Protein AF-G0ABD1-F1 (afdb_monomer_lite)

Sequence (184 aa):
MSARSRAQSSTNAKEQIEAALNARRDALANAQMQERLNAEAIDVTLPGRGRGVGGIHPVMRSWQRIEEIFRSIGFDVADGPEIETDWTNFTALNSPENHPARSMQDTFYIDGKDTEGKQLLLRTHTSPMQVRYARMNKPPIKVIAPGRTYRVDSDATHSPMFHQVEGLWIAEDISFADLKGVYL

Radius of gyration: 39.6 Å; chains: 1; bounding box: 100×59×95 Å

pLDDT: mean 93.08, std 7.04, range [53.59, 98.12]

Organism: Collimonas fungivorans (strain Ter331) (NCBI:txid1005048)

Foldseek 3Di:
DDPVVVVVVVVVVVVVVVVVVVVVVVVVVVVVVVVVCVVPDDDPPDDDDDDDDDDDDPQVVVVVVVVVLLVVVPAAEFEDDQKDDCCLQAVVVVHDPPHPCVDPQWWAWDPDADPVRGTITGHQAQSSRVVVVPVVDPPQHWYKYKDWHATNDDDPPDDRIDIDIDIDGDHPPDDVVVVVVSVD

InterPro domains:
  IPR002319 Phenylalanyl-tRNA synthetase [PF01409] (42-182)
  IPR006195 Aminoacyl-tRNA synthetase, class II [PS50862] (66-166)
  IPR045864 Class II Aminoacyl-tRNA synthetase/Biotinyl protein ligase (BPL) and lipoyl protein ligase (LPL) [G3DSA:3.30.930.10] (2-183)
  IPR045864 Class II Aminoacyl-tRNA synthetase/Biotinyl protein ligase (BPL) and lipoyl protein ligase (LPL) [SSF55681] (42-183)

Structure (mmCIF, N/CA/C/O backbone):
data_AF-G0ABD1-F1
#
_entry.id   AF-G0ABD1-F1
#
loop_
_atom_site.group_PDB
_atom_site.id
_atom_site.type_symbol
_atom_site.label_atom_id
_atom_site.label_alt_id
_atom_site.label_comp_id
_atom_site.label_asym_id
_atom_site.label_entity_id
_atom_site.label_seq_id
_atom_site.pdbx_PDB_ins_code
_atom_site.Cartn_x
_atom_site.Cartn_y
_atom_site.Cartn_z
_atom_site.occupancy
_atom_site.B_iso_or_equiv
_atom_site.auth_seq_id
_atom_site.auth_comp_id
_atom_site.auth_asym_id
_atom_site.auth_atom_id
_atom_site.pdbx_PDB_model_num
ATOM 1 N N . MET A 1 1 ? -70.896 -34.127 70.039 1.00 53.59 1 MET A N 1
ATOM 2 C CA . MET A 1 1 ? -69.704 -34.177 69.158 1.00 53.59 1 MET A CA 1
ATOM 3 C C . MET A 1 1 ? -68.676 -35.131 69.756 1.00 53.59 1 MET A C 1
ATOM 5 O O . MET A 1 1 ? -68.378 -34.994 70.935 1.00 53.59 1 MET A O 1
ATOM 9 N N . SER A 1 2 ? -68.189 -36.104 68.979 1.00 62.97 2 SER A N 1
ATOM 10 C CA . SER A 1 2 ? -67.204 -37.113 69.413 1.00 62.97 2 SER A CA 1
ATOM 11 C C . SER A 1 2 ? -65.820 -36.486 69.646 1.00 62.97 2 SER A C 1
ATOM 13 O O . SER A 1 2 ? -65.437 -35.563 68.930 1.00 62.97 2 SER A O 1
ATOM 15 N N . ALA A 1 3 ? -65.041 -36.993 70.610 1.00 68.62 3 ALA A N 1
ATOM 16 C CA . ALA A 1 3 ? -63.673 -36.534 70.891 1.00 68.62 3 ALA A CA 1
ATOM 17 C C . ALA A 1 3 ? -62.766 -36.539 69.640 1.00 68.62 3 ALA A C 1
ATOM 19 O O . ALA A 1 3 ? -61.931 -35.652 69.473 1.00 68.62 3 ALA A O 1
ATOM 20 N N . ARG A 1 4 ? -63.008 -37.472 68.707 1.00 68.25 4 ARG A N 1
ATOM 21 C CA . ARG A 1 4 ? -62.331 -37.547 67.402 1.00 68.25 4 ARG A CA 1
ATOM 22 C C . ARG A 1 4 ? -62.628 -36.345 66.500 1.00 68.25 4 ARG A C 1
ATOM 24 O O . ARG A 1 4 ? -61.723 -35.862 65.831 1.00 68.25 4 ARG A O 1
ATOM 31 N N . SER A 1 5 ? -63.864 -35.833 66.503 1.00 71.75 5 SER A N 1
ATOM 32 C CA . SER A 1 5 ? -64.233 -34.678 65.669 1.00 71.75 5 SER A CA 1
ATOM 33 C C . SER A 1 5 ? -63.615 -33.380 66.192 1.00 71.75 5 SER A C 1
ATOM 35 O O . SER A 1 5 ? -63.242 -32.530 65.394 1.00 71.75 5 SER A O 1
ATOM 37 N N . ARG A 1 6 ? -63.453 -33.252 67.520 1.00 68.00 6 ARG A N 1
ATOM 38 C CA . ARG A 1 6 ? -62.754 -32.119 68.154 1.00 68.00 6 ARG A CA 1
ATOM 39 C C . ARG A 1 6 ? -61.244 -32.136 67.889 1.00 68.00 6 ARG A C 1
ATOM 41 O O . ARG A 1 6 ? -60.657 -31.086 67.644 1.00 68.00 6 ARG A O 1
ATOM 48 N N . ALA A 1 7 ? -60.624 -33.318 67.911 1.00 72.19 7 ALA A N 1
ATOM 49 C CA . ALA A 1 7 ? -59.213 -33.475 67.561 1.00 72.19 7 ALA A CA 1
ATOM 50 C C . ALA A 1 7 ? -58.962 -33.119 66.085 1.00 72.19 7 ALA A C 1
ATOM 52 O O . ALA A 1 7 ? -58.086 -32.308 65.799 1.00 72.19 7 ALA A O 1
ATOM 53 N N . GLN A 1 8 ? -59.795 -33.621 65.164 1.00 74.56 8 GLN A N 1
ATOM 54 C CA . GLN A 1 8 ? -59.688 -33.299 63.737 1.00 74.56 8 GLN A CA 1
ATOM 55 C C . GLN A 1 8 ? -59.891 -31.803 63.456 1.00 74.56 8 GLN A C 1
ATOM 57 O O . GLN A 1 8 ? -59.137 -31.220 62.682 1.00 74.56 8 GLN A O 1
ATOM 62 N N . SER A 1 9 ? -60.863 -31.153 64.110 1.00 76.50 9 SER A N 1
ATOM 63 C CA . SER A 1 9 ? -61.054 -29.705 63.959 1.00 76.50 9 SER A CA 1
ATOM 64 C C . SER A 1 9 ? -59.858 -28.900 64.473 1.00 76.50 9 SER A C 1
ATOM 66 O O . SER A 1 9 ? -59.534 -27.867 63.898 1.00 76.50 9 SER A O 1
ATOM 68 N N . SER A 1 10 ? -59.182 -29.371 65.528 1.00 78.38 10 SER A N 1
ATOM 69 C CA . SER A 1 10 ? -57.990 -28.712 66.074 1.00 78.38 10 SER A CA 1
ATOM 70 C C . SER A 1 10 ? -56.768 -28.866 65.165 1.00 78.38 10 SER A C 1
ATOM 72 O O . SER A 1 10 ? -56.023 -27.900 65.007 1.00 78.38 10 SER A O 1
ATOM 74 N N . THR A 1 11 ? -56.577 -30.036 64.545 1.00 86.38 11 THR A N 1
ATOM 75 C CA . THR A 1 11 ? -55.507 -30.263 63.560 1.00 86.38 11 THR A CA 1
ATOM 76 C C . THR A 1 11 ? -55.729 -29.434 62.298 1.00 86.38 11 THR A C 1
ATOM 78 O O . THR A 1 11 ? -54.834 -28.694 61.904 1.00 86.38 11 THR A O 1
ATOM 81 N N . ASN A 1 12 ? -56.944 -29.448 61.735 1.00 88.38 12 ASN A N 1
ATOM 82 C CA . ASN A 1 12 ? -57.274 -28.635 60.560 1.00 88.38 12 ASN A CA 1
ATOM 83 C C . ASN A 1 12 ? -57.092 -27.132 60.836 1.00 88.38 12 ASN A C 1
ATOM 85 O O . ASN A 1 12 ? -56.603 -26.400 59.981 1.00 88.38 12 ASN A O 1
ATOM 89 N N . ALA A 1 13 ? -57.458 -26.660 62.034 1.00 87.12 13 ALA A N 1
ATOM 90 C CA . ALA A 1 13 ? -57.235 -25.270 62.425 1.00 87.12 13 ALA A CA 1
ATOM 91 C C . ALA A 1 13 ? -55.737 -24.930 62.529 1.00 87.12 13 ALA A C 1
ATOM 93 O O . ALA A 1 13 ? -55.333 -23.854 62.097 1.00 87.12 13 ALA A O 1
ATOM 94 N N . LYS A 1 14 ? -54.898 -25.838 63.052 1.00 89.62 14 LYS A N 1
ATOM 95 C CA . LYS A 1 14 ? -53.435 -25.659 63.075 1.00 89.62 14 LYS A CA 1
ATOM 96 C C . LYS A 1 14 ? -52.846 -25.560 61.672 1.00 89.62 14 LYS A C 1
ATOM 98 O O . LYS A 1 14 ? -52.103 -24.622 61.414 1.00 89.62 14 LYS A O 1
ATOM 103 N N . GLU A 1 15 ? -53.214 -26.471 60.776 1.00 93.19 15 GLU A N 1
ATOM 104 C CA . GLU A 1 15 ? -52.736 -26.469 59.387 1.00 93.19 15 GLU A CA 1
ATOM 105 C C . GLU A 1 15 ? -53.144 -25.187 58.650 1.00 93.19 15 GLU A C 1
ATOM 107 O O . GLU A 1 15 ? -52.331 -24.587 57.952 1.00 93.19 15 GLU A O 1
ATOM 112 N N . GLN A 1 16 ? -54.377 -24.709 58.854 1.00 93.19 16 GLN A N 1
ATOM 113 C CA . GLN A 1 16 ? -54.840 -23.440 58.281 1.00 93.19 16 GLN A CA 1
ATOM 114 C C . GLN A 1 16 ? -54.056 -22.237 58.819 1.00 93.19 16 GLN A C 1
ATOM 116 O O . GLN A 1 16 ? -53.727 -21.331 58.054 1.00 93.19 16 GLN A O 1
ATOM 121 N N . ILE A 1 17 ? -53.735 -22.225 60.117 1.00 93.38 17 ILE A N 1
ATOM 122 C CA . ILE A 1 17 ? -52.944 -21.156 60.741 1.00 93.38 17 ILE A CA 1
ATOM 123 C C . ILE A 1 17 ? -51.491 -21.197 60.253 1.00 93.38 17 ILE A C 1
ATOM 125 O O . ILE A 1 17 ? -50.953 -20.152 59.899 1.00 93.38 17 ILE A O 1
ATOM 129 N N . GLU A 1 18 ? -50.860 -22.370 60.186 1.00 94.44 18 GLU A N 1
ATOM 130 C CA . GLU A 1 18 ? -49.498 -22.522 59.655 1.00 94.44 18 GLU A CA 1
ATOM 131 C C . GLU A 1 18 ? -49.421 -22.126 58.179 1.00 94.44 18 GLU A C 1
ATOM 133 O O . GLU A 1 18 ? -48.527 -21.374 57.792 1.00 94.44 18 GLU A O 1
ATOM 138 N N . ALA A 1 19 ? -50.389 -22.550 57.362 1.00 95.06 19 ALA A N 1
ATOM 139 C CA . ALA A 1 19 ? -50.479 -22.146 55.964 1.00 95.06 19 ALA A CA 1
ATOM 140 C C . ALA A 1 19 ? -50.644 -20.624 55.825 1.00 95.06 19 ALA A C 1
ATOM 142 O O . ALA A 1 19 ? -49.956 -20.004 55.015 1.00 95.06 19 ALA A O 1
ATOM 143 N N . ALA A 1 20 ? -51.499 -20.001 56.645 1.00 95.31 20 ALA A N 1
ATOM 144 C CA . ALA A 1 20 ? -51.690 -18.552 56.647 1.00 95.31 20 ALA A CA 1
ATOM 145 C C . ALA A 1 20 ? -50.433 -17.793 57.110 1.00 95.31 20 ALA A C 1
ATOM 147 O O . ALA A 1 20 ? -50.092 -16.758 56.534 1.00 95.31 20 ALA A O 1
ATOM 148 N N . LEU A 1 21 ? -49.720 -18.310 58.116 1.00 96.00 21 LEU A N 1
ATOM 149 C CA . LEU A 1 21 ? -48.462 -17.739 58.601 1.00 96.00 21 LEU A CA 1
ATOM 150 C C . LEU A 1 21 ? -47.358 -17.829 57.545 1.00 96.00 21 LEU A C 1
ATOM 152 O O . LEU A 1 21 ? -46.683 -16.830 57.298 1.00 96.00 21 LEU A O 1
ATOM 156 N N . ASN A 1 22 ? -47.207 -18.983 56.891 1.00 96.69 22 ASN A N 1
ATOM 157 C CA . ASN A 1 22 ? -46.227 -19.179 55.822 1.00 96.69 22 ASN A CA 1
ATOM 158 C C . ASN A 1 22 ? -46.541 -18.285 54.619 1.00 96.69 22 ASN A C 1
ATOM 160 O O . ASN A 1 22 ? -45.683 -17.519 54.191 1.00 96.69 22 ASN A O 1
ATOM 164 N N . ALA A 1 23 ? -47.796 -18.265 54.162 1.00 96.81 23 ALA A N 1
ATOM 165 C CA . ALA A 1 23 ? -48.220 -17.395 53.068 1.00 96.81 23 ALA A CA 1
ATOM 166 C C . ALA A 1 23 ? -47.972 -15.912 53.383 1.00 96.81 23 ALA A C 1
ATOM 168 O O . ALA A 1 23 ? -47.507 -15.155 52.527 1.00 96.81 23 ALA A O 1
ATOM 169 N N . ARG A 1 24 ? -48.243 -15.475 54.623 1.00 96.44 24 ARG A N 1
ATOM 170 C CA . ARG A 1 24 ? -47.985 -14.090 55.029 1.00 96.44 24 ARG A CA 1
ATOM 171 C C . ARG A 1 24 ? -46.492 -13.784 55.106 1.00 96.44 24 ARG A C 1
ATOM 173 O O . ARG A 1 24 ? -46.087 -12.698 54.696 1.00 96.44 24 ARG A O 1
ATOM 180 N N . ARG A 1 25 ? -45.687 -14.716 55.616 1.00 97.06 25 ARG A N 1
ATOM 181 C CA . ARG A 1 25 ? -44.228 -14.593 55.683 1.00 97.06 25 ARG A CA 1
ATOM 182 C C . ARG A 1 25 ? -43.618 -14.473 54.285 1.00 97.06 25 ARG A C 1
ATOM 184 O O . ARG A 1 25 ? -42.829 -13.557 54.067 1.00 97.06 25 ARG A O 1
ATOM 191 N N . ASP A 1 26 ? -44.028 -15.320 53.347 1.00 97.25 26 ASP A N 1
ATOM 192 C CA . ASP A 1 26 ? -43.530 -15.303 51.967 1.00 97.25 26 ASP A CA 1
ATOM 193 C C . ASP A 1 26 ? -43.953 -14.027 51.233 1.00 97.25 26 ASP A C 1
ATOM 195 O O . ASP A 1 26 ? -43.144 -13.400 50.551 1.00 97.25 26 ASP A O 1
ATOM 199 N N . ALA A 1 27 ? -45.193 -13.569 51.437 1.00 97.19 27 ALA A N 1
ATOM 200 C CA . ALA A 1 27 ? -45.664 -12.304 50.878 1.00 97.19 27 ALA A CA 1
ATOM 201 C C . ALA A 1 27 ? -44.843 -11.102 51.377 1.00 97.19 27 ALA A C 1
ATOM 203 O O . ALA A 1 27 ? -44.506 -10.218 50.590 1.00 97.19 27 ALA A O 1
ATOM 204 N N . LEU A 1 28 ? -44.497 -11.069 52.670 1.00 96.88 28 LEU A N 1
ATOM 205 C CA . LEU A 1 28 ? -43.657 -10.013 53.244 1.00 96.88 28 LEU A CA 1
ATOM 206 C C . LEU A 1 28 ? -42.215 -10.082 52.726 1.00 96.88 28 LEU A C 1
ATOM 208 O O . LEU A 1 28 ? -41.641 -9.045 52.400 1.00 96.88 28 LEU A O 1
ATOM 212 N N . ALA A 1 29 ? -41.645 -11.285 52.612 1.00 96.56 29 ALA A N 1
ATOM 213 C CA . ALA A 1 29 ? -40.306 -11.481 52.064 1.00 96.56 29 ALA A CA 1
ATOM 214 C C . ALA A 1 29 ? -40.224 -11.037 50.594 1.00 96.56 29 ALA A C 1
ATOM 216 O O . ALA A 1 29 ? -39.306 -10.307 50.222 1.00 96.56 29 ALA A O 1
ATOM 217 N N . ASN A 1 30 ? -41.219 -11.399 49.780 1.00 96.56 30 ASN A N 1
ATOM 218 C CA . ASN A 1 30 ? -41.307 -10.979 48.382 1.00 96.56 30 ASN A CA 1
ATOM 219 C C . ASN A 1 30 ? -41.482 -9.462 48.252 1.00 96.56 30 ASN A C 1
ATOM 221 O O . ASN A 1 30 ? -40.831 -8.850 47.411 1.00 96.56 30 ASN A O 1
ATOM 225 N N . ALA A 1 31 ? -42.304 -8.839 49.103 1.00 96.38 31 ALA A N 1
ATOM 226 C CA . ALA A 1 31 ? -42.470 -7.386 49.108 1.00 96.38 31 ALA A CA 1
ATOM 227 C C . ALA A 1 31 ? -41.152 -6.661 49.436 1.00 96.38 31 ALA A C 1
ATOM 229 O O . ALA A 1 31 ? -40.762 -5.749 48.711 1.00 96.38 31 ALA A O 1
ATOM 230 N N . GLN A 1 32 ? -40.426 -7.117 50.465 1.00 96.31 32 GLN A N 1
ATOM 231 C CA . GLN A 1 32 ? -39.112 -6.567 50.822 1.00 96.31 32 GLN A CA 1
ATOM 232 C C . GLN A 1 32 ? -38.056 -6.783 49.729 1.00 96.31 32 GLN A C 1
ATOM 234 O O . GLN A 1 32 ? -37.188 -5.932 49.533 1.00 96.31 32 GLN A O 1
ATOM 239 N N . MET A 1 33 ? -38.093 -7.927 49.040 1.00 94.69 33 MET A N 1
ATOM 240 C CA . MET A 1 33 ? -37.198 -8.206 47.917 1.00 94.69 33 MET A CA 1
ATOM 241 C C . MET A 1 33 ? -37.496 -7.277 46.737 1.00 94.69 33 MET A C 1
ATOM 243 O O . MET A 1 33 ? -36.576 -6.700 46.166 1.00 94.69 33 MET A O 1
ATOM 247 N N . GLN A 1 34 ? -38.774 -7.084 46.405 1.00 95.31 34 GLN A N 1
ATOM 248 C CA . GLN A 1 34 ? -39.178 -6.239 45.285 1.00 95.31 34 GLN A CA 1
ATOM 249 C C . GLN A 1 34 ? -38.866 -4.761 45.530 1.00 95.31 34 GLN A C 1
ATOM 251 O O . GLN A 1 34 ? -38.451 -4.060 44.611 1.00 95.31 34 GLN A O 1
ATOM 256 N N . GLU A 1 35 ? -39.013 -4.292 46.770 1.00 95.81 35 GLU A N 1
ATOM 257 C CA . GLU A 1 35 ? -38.607 -2.943 47.166 1.00 95.81 35 GLU A CA 1
ATOM 258 C C . GLU A 1 35 ? -37.097 -2.733 46.980 1.00 95.81 35 GLU A C 1
ATOM 260 O O . GLU A 1 35 ? -36.690 -1.740 46.377 1.00 95.81 35 GLU A O 1
ATOM 265 N N . ARG A 1 36 ? -36.268 -3.705 47.395 1.00 94.19 36 ARG A N 1
ATOM 266 C CA . ARG A 1 36 ? -34.815 -3.677 47.152 1.00 94.19 36 ARG A CA 1
ATOM 267 C C . ARG A 1 36 ? -34.467 -3.678 45.666 1.00 94.19 36 ARG A C 1
ATOM 269 O O . ARG A 1 36 ? -33.683 -2.839 45.241 1.00 94.19 36 ARG A O 1
ATOM 276 N N . LEU A 1 37 ? -35.079 -4.557 44.872 1.00 93.62 37 LEU A N 1
ATOM 277 C CA . LEU A 1 37 ? -34.839 -4.625 43.425 1.00 93.62 37 LEU A CA 1
ATOM 278 C C . LEU A 1 37 ? -35.212 -3.321 42.710 1.00 93.62 37 LEU A C 1
ATOM 280 O O . LEU A 1 37 ? -34.488 -2.885 41.822 1.00 93.62 37 LEU A O 1
ATOM 284 N N . ASN A 1 38 ? -36.316 -2.683 43.105 1.00 92.88 38 ASN A N 1
ATOM 285 C CA . ASN A 1 38 ? -36.729 -1.400 42.538 1.00 92.88 38 ASN A CA 1
ATOM 286 C C . ASN A 1 38 ? -35.788 -0.257 42.950 1.00 92.88 38 ASN A C 1
ATOM 288 O O . AS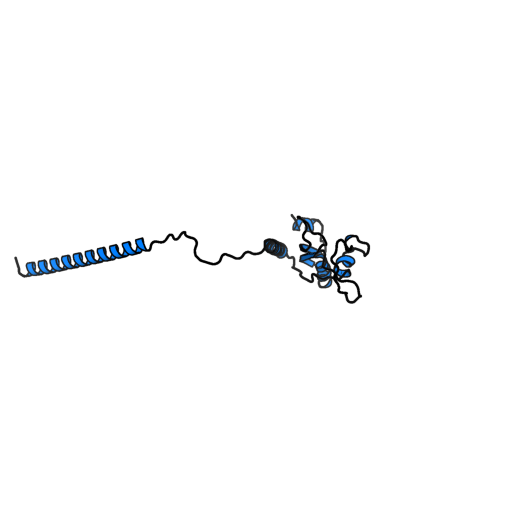N A 1 38 ? -35.544 0.640 42.150 1.00 92.88 38 ASN A O 1
ATOM 292 N N . ALA A 1 39 ? -35.259 -0.281 44.177 1.00 93.88 39 ALA A N 1
ATOM 293 C CA . ALA A 1 39 ? -34.297 0.713 44.654 1.00 93.88 39 ALA A CA 1
ATOM 294 C C . ALA A 1 39 ? -32.913 0.562 43.997 1.00 93.88 39 ALA A C 1
ATOM 296 O O . ALA A 1 39 ? -32.224 1.555 43.774 1.00 93.88 39 ALA A O 1
ATOM 297 N N . GLU A 1 40 ? -32.516 -0.671 43.675 1.00 94.56 40 GLU A N 1
ATOM 298 C CA . GLU A 1 40 ? -31.267 -1.000 42.978 1.00 94.56 40 GLU A CA 1
ATOM 299 C C . GLU A 1 40 ? -31.419 -1.004 41.448 1.00 94.56 40 GLU A C 1
ATOM 301 O O . GLU A 1 40 ? -30.461 -1.300 40.731 1.00 94.56 40 GLU A O 1
ATOM 306 N N . ALA A 1 41 ? -32.604 -0.671 40.926 1.00 92.81 41 ALA A N 1
ATOM 307 C CA . ALA A 1 41 ? -32.833 -0.577 39.496 1.00 92.81 41 ALA A CA 1
ATOM 308 C C . ALA A 1 41 ? -31.960 0.539 38.906 1.00 92.81 41 ALA A C 1
ATOM 310 O O . ALA A 1 41 ? -32.079 1.713 39.255 1.00 92.81 41 ALA A O 1
ATOM 311 N N . ILE A 1 42 ? -31.080 0.157 37.988 1.00 92.38 42 ILE A N 1
ATOM 312 C CA . ILE A 1 42 ? -30.219 1.078 37.250 1.00 92.38 42 ILE A CA 1
ATOM 313 C C . ILE A 1 42 ? -30.687 1.185 35.803 1.00 92.38 42 ILE A C 1
ATOM 315 O O . ILE A 1 42 ? -31.268 0.251 35.247 1.00 92.38 42 ILE A O 1
ATOM 319 N N . ASP A 1 43 ? -30.375 2.309 35.167 1.00 93.31 43 ASP A N 1
ATOM 320 C CA . ASP A 1 43 ? -30.533 2.444 33.725 1.00 93.31 43 ASP A CA 1
ATOM 321 C C . ASP A 1 43 ? -29.430 1.653 33.004 1.00 93.31 43 ASP A C 1
ATOM 323 O O . ASP A 1 43 ? -28.278 2.078 32.905 1.00 93.31 43 ASP A O 1
ATOM 327 N N . VAL A 1 44 ? -29.802 0.476 32.501 1.00 93.69 44 VAL A N 1
ATOM 328 C CA . VAL A 1 44 ? -28.912 -0.435 31.767 1.00 93.69 44 VAL A CA 1
ATOM 329 C C . VAL A 1 44 ? -28.527 0.077 30.374 1.00 93.69 44 VAL A C 1
ATOM 331 O O . VAL A 1 44 ? -27.676 -0.527 29.725 1.00 93.69 44 VAL A O 1
ATOM 334 N N . THR A 1 45 ? -29.142 1.166 29.899 1.00 95.44 45 THR A N 1
ATOM 335 C CA . THR A 1 45 ? -28.809 1.790 28.610 1.00 95.44 45 THR A CA 1
ATOM 336 C C . THR A 1 45 ? -27.674 2.805 28.721 1.00 95.44 45 THR A C 1
ATOM 338 O O . THR A 1 45 ? -27.122 3.225 27.700 1.00 95.44 45 THR A O 1
ATOM 341 N N . LEU A 1 46 ? -27.284 3.178 29.946 1.00 95.25 46 LEU A N 1
ATOM 342 C CA . LEU A 1 46 ? -26.176 4.096 30.161 1.00 95.25 46 LEU A CA 1
ATOM 343 C C . LEU A 1 46 ? -24.864 3.525 29.601 1.00 95.25 46 LEU A C 1
ATOM 345 O O . LEU A 1 46 ? -24.574 2.338 29.784 1.00 95.25 46 LEU A O 1
ATOM 349 N N . PRO A 1 47 ? -24.023 4.368 28.967 1.00 93.12 47 PRO A N 1
ATOM 350 C CA . PRO A 1 47 ? -22.716 3.941 28.498 1.00 93.12 47 PRO A CA 1
ATOM 351 C C . PRO A 1 47 ? -21.891 3.325 29.632 1.00 93.12 47 PRO A C 1
ATOM 353 O O . PRO A 1 47 ? -21.669 3.942 30.678 1.00 93.12 47 PRO A O 1
ATOM 356 N N . GLY A 1 48 ? -21.410 2.103 29.405 1.00 92.31 48 GLY A N 1
ATOM 357 C CA . GLY A 1 48 ? -20.529 1.417 30.339 1.00 92.31 48 GLY A CA 1
ATOM 358 C C . GLY A 1 48 ? -19.213 2.172 30.532 1.00 92.31 48 GLY A C 1
ATOM 359 O O . GLY A 1 48 ? -18.698 2.825 29.623 1.00 92.31 48 GLY A O 1
ATOM 360 N N . ARG A 1 49 ? -18.628 2.060 31.725 1.00 94.31 49 ARG A N 1
ATOM 361 C CA . ARG A 1 49 ? -17.284 2.588 31.986 1.00 94.31 49 ARG A CA 1
ATOM 362 C C . ARG A 1 49 ? -16.258 1.643 31.371 1.00 94.31 49 ARG A C 1
ATOM 364 O O . ARG A 1 49 ? -16.222 0.465 31.710 1.00 94.31 49 ARG A O 1
ATOM 371 N N . GLY A 1 50 ? -15.404 2.157 30.497 1.00 93.38 50 GLY A N 1
ATOM 372 C CA . GLY A 1 50 ? -14.395 1.351 29.823 1.00 93.38 50 GLY A CA 1
ATOM 373 C C . GLY A 1 50 ? -13.492 2.188 28.932 1.00 93.38 50 GLY A C 1
ATOM 374 O O . GLY A 1 50 ? -13.630 3.408 28.843 1.00 93.38 50 GLY A O 1
ATOM 375 N N . ARG A 1 51 ? -12.542 1.521 28.278 1.00 92.69 51 ARG A N 1
ATOM 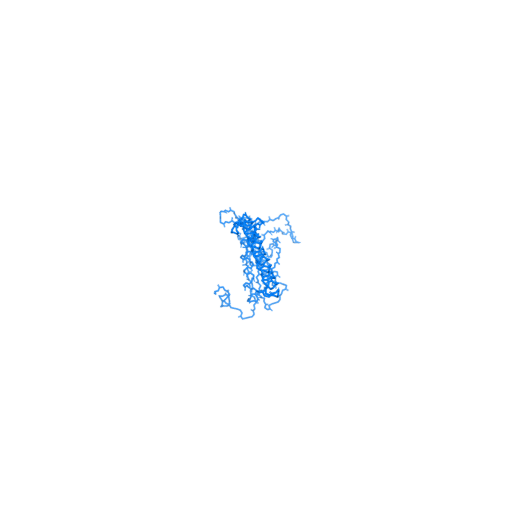376 C CA . ARG A 1 51 ? -11.725 2.139 27.232 1.00 92.69 51 ARG A CA 1
ATOM 377 C C . ARG A 1 51 ? -12.479 2.090 25.905 1.00 92.69 51 ARG A C 1
ATOM 379 O O . ARG A 1 51 ? -13.193 1.128 25.637 1.00 92.69 51 ARG A O 1
ATOM 386 N N . GLY A 1 52 ? -12.292 3.121 25.085 1.00 88.19 52 GLY A N 1
ATOM 387 C CA . GLY A 1 52 ? -12.783 3.125 23.710 1.00 88.19 52 GLY A CA 1
ATOM 388 C C . GLY A 1 52 ? -12.098 2.060 22.850 1.00 88.19 52 GLY A C 1
ATOM 389 O O . GLY A 1 52 ? -11.071 1.491 23.225 1.00 88.19 52 GLY A O 1
ATOM 390 N N . VAL A 1 53 ? -12.669 1.812 21.674 1.00 92.75 53 VAL A N 1
ATOM 391 C CA . VAL A 1 53 ? -12.104 0.893 20.681 1.00 92.75 53 VAL A CA 1
ATOM 392 C C . VAL A 1 53 ? -11.025 1.623 19.877 1.00 92.75 53 VAL A C 1
ATOM 394 O O . VAL A 1 53 ? -11.229 2.756 19.445 1.00 92.75 53 VAL A O 1
ATOM 397 N N . GLY A 1 54 ? -9.869 0.984 19.687 1.00 93.75 54 GLY A N 1
ATOM 398 C CA . GLY A 1 54 ? -8.817 1.498 18.808 1.00 93.75 54 GLY A CA 1
ATOM 399 C C . GLY A 1 54 ? -9.212 1.409 17.331 1.00 93.75 54 GLY A C 1
ATOM 400 O O . GLY A 1 54 ? -9.994 0.546 16.938 1.00 93.75 54 GLY A O 1
ATOM 401 N N . GLY A 1 55 ? -8.658 2.292 16.501 1.00 93.81 55 GLY A N 1
ATOM 402 C CA . GLY A 1 55 ? -8.898 2.309 15.058 1.00 93.81 55 GLY A CA 1
ATOM 403 C C . GLY A 1 55 ? -7.616 2.096 14.262 1.00 93.81 55 GLY A C 1
ATOM 404 O O . GLY A 1 55 ? -6.550 2.570 14.647 1.00 93.81 55 GLY A O 1
ATOM 405 N N . ILE A 1 56 ? -7.730 1.411 13.126 1.00 95.81 56 ILE A N 1
ATOM 406 C CA . ILE A 1 56 ? -6.661 1.349 12.125 1.00 95.81 56 ILE A CA 1
ATOM 407 C C . ILE A 1 56 ? -6.689 2.645 11.311 1.00 95.81 56 ILE A C 1
ATOM 409 O O . ILE A 1 56 ? -7.763 3.110 10.916 1.00 95.81 56 ILE A O 1
ATOM 413 N N . HIS A 1 57 ? -5.511 3.210 11.036 1.00 97.00 57 HIS A N 1
ATOM 414 C CA . HIS A 1 57 ? -5.385 4.402 10.201 1.00 97.00 57 HIS A CA 1
ATOM 415 C C . HIS A 1 57 ? -6.071 4.188 8.833 1.00 97.00 57 HIS A C 1
ATOM 417 O O . HIS A 1 57 ? -5.875 3.130 8.229 1.00 97.00 57 HIS A O 1
ATOM 423 N N . PRO A 1 58 ? -6.839 5.156 8.295 1.00 96.62 58 PRO A N 1
ATOM 424 C CA . PRO A 1 58 ? -7.589 4.974 7.048 1.00 96.62 58 PRO A CA 1
ATOM 425 C C . PRO A 1 58 ? -6.741 4.486 5.867 1.00 96.62 58 PRO A C 1
ATOM 427 O O . PRO A 1 58 ? -7.163 3.590 5.143 1.00 96.62 58 PRO A O 1
ATOM 430 N N . VAL A 1 59 ? -5.513 5.000 5.725 1.00 95.69 59 VAL A N 1
ATOM 431 C CA . VAL A 1 59 ? -4.566 4.545 4.688 1.00 95.69 59 VAL A CA 1
ATOM 432 C C . VAL A 1 59 ? -4.234 3.062 4.840 1.00 95.69 59 VAL A C 1
ATOM 434 O O . VAL A 1 59 ? -4.240 2.340 3.851 1.00 95.69 59 VAL A O 1
ATOM 437 N N . MET A 1 60 ? -4.025 2.583 6.070 1.00 95.19 60 MET A N 1
ATOM 438 C CA . MET A 1 60 ? -3.736 1.170 6.321 1.00 95.19 60 MET A CA 1
ATOM 439 C C . MET A 1 60 ? -4.951 0.284 6.044 1.00 95.19 60 MET A C 1
ATOM 441 O O . MET A 1 60 ? -4.789 -0.824 5.547 1.00 95.19 60 MET A O 1
ATOM 445 N N . ARG A 1 61 ? -6.173 0.778 6.291 1.00 96.94 61 ARG A N 1
ATOM 446 C CA . ARG A 1 61 ? -7.396 0.058 5.900 1.00 96.94 61 ARG A CA 1
ATOM 447 C C . ARG A 1 61 ? -7.498 -0.086 4.381 1.00 96.94 61 ARG A C 1
ATOM 449 O O . ARG A 1 61 ? -7.817 -1.168 3.900 1.00 96.94 61 ARG A O 1
ATOM 456 N N . SER A 1 62 ? -7.223 0.984 3.634 1.00 97.06 62 SER A N 1
ATOM 457 C CA . SER A 1 62 ? -7.205 0.943 2.166 1.00 97.06 62 SER A CA 1
ATOM 458 C C . SER A 1 62 ? -6.109 0.019 1.642 1.00 97.06 62 SER A C 1
ATOM 460 O O . SER A 1 62 ? -6.376 -0.802 0.773 1.00 97.06 62 SER A O 1
ATOM 462 N N . TRP A 1 63 ? -4.908 0.105 2.211 1.00 96.50 63 TRP A N 1
ATOM 463 C CA . TRP A 1 63 ? -3.777 -0.757 1.879 1.00 96.50 63 TRP A CA 1
ATOM 464 C C . TRP A 1 63 ? -4.127 -2.237 2.061 1.00 96.50 63 TRP A C 1
ATOM 466 O O . TRP A 1 63 ? -4.019 -3.010 1.114 1.00 96.50 63 TRP A O 1
ATOM 476 N N . GLN A 1 64 ? -4.606 -2.626 3.248 1.00 96.19 64 GLN A N 1
ATOM 477 C CA . GLN A 1 64 ? -4.990 -4.010 3.555 1.00 96.19 64 GLN A CA 1
ATOM 478 C C . GLN A 1 64 ? -6.067 -4.528 2.598 1.00 96.19 64 GLN A C 1
ATOM 480 O O . GLN A 1 64 ? -5.989 -5.661 2.132 1.00 96.19 64 GLN A O 1
ATOM 485 N N . ARG A 1 65 ? -7.047 -3.683 2.260 1.00 97.56 65 ARG A N 1
ATOM 486 C CA . ARG A 1 65 ? -8.106 -4.036 1.311 1.00 97.56 65 ARG A CA 1
ATOM 487 C C . ARG A 1 65 ? -7.570 -4.249 -0.106 1.00 97.56 65 ARG A C 1
ATOM 489 O O . ARG A 1 65 ? -8.022 -5.164 -0.785 1.00 97.56 65 ARG A O 1
ATOM 496 N N . ILE A 1 66 ? -6.638 -3.414 -0.566 1.00 97.19 66 ILE A N 1
ATOM 497 C CA . ILE A 1 66 ? -6.002 -3.590 -1.878 1.00 97.19 66 ILE A CA 1
ATOM 498 C C . ILE A 1 66 ? -5.219 -4.908 -1.898 1.00 97.19 66 ILE A C 1
ATOM 500 O O . ILE A 1 66 ? -5.395 -5.694 -2.825 1.00 97.19 66 ILE A O 1
ATOM 504 N N . GLU A 1 67 ? -4.426 -5.197 -0.861 1.00 97.38 67 GLU A N 1
ATOM 505 C CA . GLU A 1 67 ? -3.714 -6.478 -0.760 1.00 97.38 67 GLU A CA 1
ATOM 506 C C . GLU A 1 67 ? -4.660 -7.679 -0.805 1.00 97.38 67 GLU A C 1
ATOM 508 O O . GLU A 1 67 ? -4.396 -8.638 -1.525 1.00 97.38 67 GLU A O 1
ATOM 513 N N . GLU A 1 68 ? -5.772 -7.626 -0.072 1.00 97.69 68 GLU A N 1
ATOM 514 C CA . GLU A 1 68 ? -6.778 -8.689 -0.056 1.00 97.69 68 GLU A CA 1
ATOM 515 C C . GLU A 1 68 ? -7.375 -8.937 -1.451 1.00 97.69 68 GLU A C 1
ATOM 517 O O . GLU A 1 68 ? -7.433 -10.083 -1.902 1.00 97.69 68 GLU A O 1
ATOM 522 N N . ILE A 1 69 ? -7.750 -7.868 -2.166 1.00 97.06 69 ILE A N 1
ATOM 523 C CA . ILE A 1 69 ? -8.302 -7.956 -3.526 1.00 97.06 69 ILE A CA 1
ATOM 524 C C . ILE A 1 69 ? -7.287 -8.604 -4.471 1.00 97.06 69 ILE A C 1
ATOM 526 O O . ILE A 1 69 ? -7.611 -9.581 -5.143 1.00 97.06 69 ILE A O 1
ATOM 530 N N . PHE A 1 70 ? -6.049 -8.113 -4.501 1.00 97.81 70 PHE A N 1
ATOM 531 C CA . PHE A 1 70 ? -5.028 -8.611 -5.424 1.00 97.81 70 PHE A CA 1
ATOM 532 C C . PHE A 1 70 ? -4.576 -10.041 -5.092 1.00 97.81 70 PHE A C 1
ATOM 534 O O . PHE A 1 70 ? -4.415 -10.861 -5.999 1.00 97.81 70 PHE A O 1
ATOM 541 N N . ARG A 1 71 ? -4.477 -10.399 -3.805 1.00 97.00 71 ARG A N 1
ATOM 542 C CA . ARG A 1 71 ? -4.229 -11.790 -3.392 1.00 97.00 71 ARG A CA 1
ATOM 543 C C . ARG A 1 71 ? -5.325 -12.735 -3.875 1.00 97.00 71 ARG A C 1
ATOM 545 O O . ARG A 1 71 ? -5.016 -13.843 -4.305 1.00 97.00 71 ARG A O 1
ATOM 552 N N . SER A 1 72 ? -6.588 -12.300 -3.857 1.00 96.88 72 SER A N 1
ATOM 553 C CA . SER A 1 72 ? -7.719 -13.131 -4.302 1.00 96.88 72 SER A CA 1
ATOM 554 C C . SER A 1 72 ? -7.658 -13.512 -5.789 1.00 96.88 72 SER A C 1
ATOM 556 O O . SER A 1 72 ? -8.194 -14.548 -6.175 1.00 96.88 72 SER A O 1
ATOM 558 N N . ILE A 1 73 ? -6.949 -12.723 -6.606 1.00 95.38 73 ILE A N 1
ATOM 559 C CA . ILE A 1 73 ? -6.731 -12.963 -8.044 1.00 95.38 73 ILE A CA 1
ATOM 560 C C . ILE A 1 73 ? -5.307 -13.462 -8.361 1.00 95.38 73 ILE A C 1
ATOM 562 O O . ILE A 1 73 ? -4.871 -13.450 -9.518 1.00 95.38 73 ILE A O 1
ATOM 566 N N . GLY A 1 74 ? -4.586 -13.933 -7.337 1.00 95.81 74 GLY A N 1
ATOM 567 C CA . GLY A 1 74 ? -3.304 -14.623 -7.482 1.00 95.81 74 GLY A CA 1
ATOM 568 C C . GLY A 1 74 ? -2.089 -13.711 -7.648 1.00 95.81 74 GLY A C 1
ATOM 569 O O . GLY A 1 74 ? -1.119 -14.131 -8.273 1.00 95.81 74 GLY A O 1
ATOM 570 N N . PHE A 1 75 ? -2.139 -12.473 -7.147 1.00 97.88 75 PHE A N 1
ATOM 571 C CA . PHE A 1 75 ? -0.951 -11.625 -7.034 1.00 97.88 75 PHE A CA 1
ATOM 572 C C . PHE A 1 75 ? -0.263 -11.839 -5.685 1.00 97.88 75 PHE A C 1
ATOM 574 O O . PHE A 1 75 ? -0.904 -11.808 -4.630 1.00 97.88 75 PHE A O 1
ATOM 581 N N . ASP A 1 76 ? 1.058 -11.973 -5.728 1.00 97.75 76 ASP A N 1
ATOM 582 C CA . ASP A 1 76 ? 1.916 -11.893 -4.553 1.00 97.75 76 ASP A CA 1
ATOM 583 C C . ASP A 1 76 ? 2.036 -10.449 -4.048 1.00 97.75 76 ASP A C 1
ATOM 585 O O . ASP A 1 76 ? 1.694 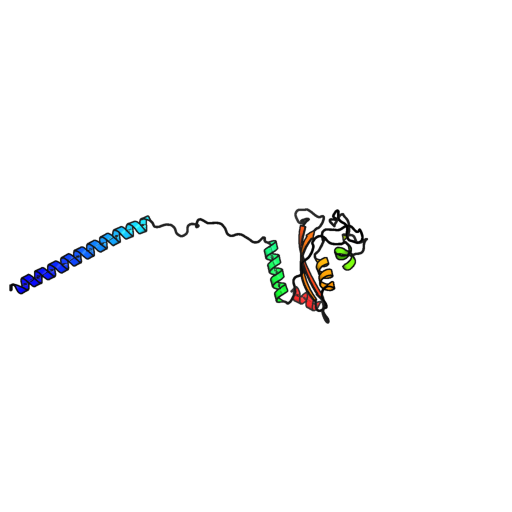-9.489 -4.742 1.00 97.75 76 ASP A O 1
ATOM 589 N N . VAL A 1 77 ? 2.566 -10.285 -2.835 1.00 97.38 77 VAL A N 1
ATOM 590 C CA . VAL A 1 77 ? 2.867 -8.972 -2.249 1.00 97.38 77 VAL A CA 1
ATOM 591 C C . VAL A 1 77 ? 4.369 -8.866 -2.013 1.00 97.38 77 VAL A C 1
ATOM 593 O O . VAL A 1 77 ? 4.935 -9.663 -1.266 1.00 97.38 77 VAL A O 1
ATOM 596 N N . ALA A 1 78 ? 5.006 -7.884 -2.645 1.00 96.25 78 ALA A N 1
ATOM 597 C CA . ALA A 1 78 ? 6.414 -7.566 -2.466 1.00 96.25 78 ALA A CA 1
ATOM 598 C C . ALA A 1 78 ? 6.592 -6.341 -1.568 1.00 96.25 78 ALA A C 1
ATOM 600 O O . ALA A 1 78 ? 5.893 -5.343 -1.716 1.00 96.25 78 ALA A O 1
ATOM 601 N N . ASP A 1 79 ? 7.595 -6.406 -0.698 1.00 92.75 79 ASP A N 1
ATOM 602 C CA . ASP A 1 79 ? 8.053 -5.288 0.121 1.00 92.75 79 ASP A CA 1
ATOM 603 C C . ASP A 1 79 ? 9.566 -5.117 -0.036 1.00 92.75 79 ASP A C 1
ATOM 605 O O . ASP A 1 79 ? 10.285 -6.056 -0.393 1.00 92.75 79 ASP A O 1
ATOM 609 N N . GLY A 1 80 ? 10.055 -3.916 0.239 1.00 93.19 80 GLY A N 1
ATOM 610 C CA . GLY A 1 80 ? 11.481 -3.662 0.310 1.00 93.19 80 GLY A CA 1
ATOM 611 C C . GLY A 1 80 ? 11.816 -2.205 0.589 1.00 93.19 80 GLY A C 1
ATOM 612 O O . GLY A 1 80 ? 10.960 -1.435 1.035 1.00 93.19 80 GLY A O 1
ATOM 613 N N . PRO A 1 81 ? 13.086 -1.825 0.390 1.00 96.38 81 PRO A N 1
ATOM 614 C CA . PRO A 1 81 ? 13.648 -0.649 1.026 1.00 96.38 81 PRO A CA 1
ATOM 615 C C . PRO A 1 81 ? 13.035 0.648 0.495 1.00 96.38 81 PRO A C 1
ATOM 617 O O . PRO A 1 81 ? 12.569 0.744 -0.640 1.00 96.38 81 PRO A O 1
ATOM 620 N N . GLU A 1 82 ? 13.047 1.665 1.350 1.00 97.88 82 GLU A N 1
ATOM 621 C CA . GLU A 1 82 ? 12.611 3.022 1.007 1.00 97.88 82 GLU A CA 1
ATOM 622 C C . GLU A 1 82 ? 13.768 3.906 0.549 1.00 97.88 82 GLU A C 1
ATOM 624 O O . GLU A 1 82 ? 13.551 4.842 -0.215 1.00 97.88 82 GLU A O 1
ATOM 629 N N . ILE A 1 83 ? 14.988 3.587 0.986 1.00 97.81 83 ILE A N 1
ATOM 630 C CA . ILE A 1 83 ? 16.221 4.161 0.453 1.00 97.81 83 ILE A CA 1
ATOM 631 C C . ILE A 1 83 ? 16.663 3.283 -0.713 1.00 97.81 83 ILE A C 1
ATOM 633 O O . ILE A 1 83 ? 16.887 2.084 -0.543 1.00 97.81 83 ILE A O 1
ATOM 637 N N . GLU A 1 84 ? 16.797 3.885 -1.885 1.00 97.12 84 GLU A N 1
ATOM 638 C CA . GLU A 1 84 ? 17.111 3.199 -3.127 1.00 97.12 84 GLU A CA 1
ATOM 639 C C . GLU A 1 84 ? 18.352 3.769 -3.812 1.00 97.12 84 GLU A C 1
ATOM 641 O O . GLU A 1 84 ? 18.816 4.878 -3.531 1.00 97.12 84 GLU A O 1
ATOM 646 N N . THR A 1 85 ? 18.895 2.967 -4.728 1.00 96.56 85 THR A N 1
ATOM 647 C CA . THR A 1 85 ? 19.946 3.409 -5.648 1.00 96.56 85 THR A CA 1
ATOM 648 C C . THR A 1 85 ? 19.331 4.100 -6.861 1.00 96.56 85 THR A C 1
ATOM 650 O O . THR A 1 85 ? 18.234 3.744 -7.303 1.00 96.56 85 THR A O 1
ATOM 653 N N . ASP A 1 86 ? 20.073 5.031 -7.466 1.00 95.06 86 ASP A N 1
ATOM 654 C CA . ASP A 1 86 ? 19.695 5.663 -8.740 1.00 95.06 86 ASP A CA 1
ATOM 655 C C . ASP A 1 86 ? 19.376 4.623 -9.826 1.00 95.06 86 ASP A C 1
ATOM 657 O O . ASP A 1 86 ? 18.419 4.763 -10.594 1.00 95.06 86 ASP A O 1
ATOM 661 N N . TRP A 1 87 ? 20.145 3.531 -9.862 1.00 95.38 87 TRP A N 1
ATOM 662 C CA . TRP A 1 87 ? 19.929 2.477 -10.841 1.00 95.38 87 TRP A CA 1
ATOM 663 C C . TRP A 1 87 ? 18.556 1.820 -10.687 1.00 95.38 87 TRP A C 1
ATOM 665 O O . TRP A 1 87 ? 17.830 1.700 -11.671 1.00 95.38 87 TRP A O 1
ATOM 675 N N . THR A 1 88 ? 18.182 1.428 -9.467 1.00 96.19 88 THR A N 1
ATOM 676 C CA . THR A 1 88 ? 16.927 0.699 -9.229 1.00 96.19 88 THR A CA 1
ATOM 677 C C . THR A 1 88 ? 15.716 1.625 -9.334 1.00 96.19 88 THR A C 1
ATOM 679 O O . THR A 1 88 ? 14.680 1.213 -9.852 1.00 96.19 88 THR A O 1
ATOM 682 N N . ASN A 1 89 ? 15.846 2.879 -8.882 1.00 96.81 89 ASN A N 1
ATOM 683 C CA . ASN A 1 89 ? 14.751 3.845 -8.913 1.00 96.81 89 ASN A CA 1
ATOM 684 C C . ASN A 1 89 ? 14.546 4.518 -10.271 1.00 96.81 89 ASN A C 1
ATOM 686 O O . ASN A 1 89 ? 13.437 4.950 -10.549 1.00 96.81 89 ASN A O 1
ATOM 690 N N . PHE A 1 90 ? 15.556 4.587 -11.139 1.00 96.31 90 PHE A N 1
ATOM 691 C CA . PHE A 1 90 ? 15.411 5.277 -12.423 1.00 96.31 90 PHE A CA 1
ATOM 692 C C . PHE A 1 90 ? 15.956 4.487 -13.606 1.00 96.31 90 PHE A C 1
ATOM 694 O O . PHE A 1 90 ? 15.219 4.199 -14.547 1.00 96.31 90 PHE A O 1
ATOM 701 N N . THR A 1 91 ? 17.244 4.136 -13.584 1.00 95.31 91 THR A N 1
ATOM 702 C CA . THR A 1 91 ? 17.925 3.580 -14.769 1.00 95.31 91 THR A CA 1
ATOM 703 C C . THR A 1 91 ? 17.279 2.279 -15.253 1.00 95.31 91 THR A C 1
ATOM 705 O O . THR A 1 91 ? 17.019 2.126 -16.444 1.00 95.31 91 THR A O 1
ATOM 708 N N . ALA A 1 92 ? 16.958 1.364 -14.337 1.00 96.31 92 ALA A N 1
ATOM 709 C CA . ALA A 1 92 ? 16.312 0.088 -14.643 1.00 96.31 92 ALA A CA 1
ATOM 710 C C . ALA A 1 92 ? 14.872 0.236 -15.171 1.00 96.31 92 ALA A C 1
ATOM 712 O O . ALA A 1 92 ? 14.333 -0.703 -15.750 1.00 96.31 92 ALA A O 1
ATOM 713 N N . LEU A 1 93 ? 14.266 1.412 -14.990 1.00 95.81 93 LEU A N 1
ATOM 714 C CA . LEU A 1 93 ? 12.908 1.755 -15.415 1.00 95.81 93 LEU A CA 1
ATOM 715 C C . LEU A 1 93 ? 12.897 2.640 -16.666 1.00 95.81 93 LEU A C 1
ATOM 717 O O . LEU A 1 93 ? 11.893 3.280 -16.964 1.00 95.81 93 LEU A O 1
ATOM 721 N N . ASN A 1 94 ? 14.013 2.677 -17.401 1.00 95.25 94 ASN A N 1
ATOM 722 C CA . ASN A 1 94 ? 14.165 3.442 -18.637 1.00 95.25 94 ASN A CA 1
ATOM 723 C C . ASN A 1 94 ? 14.044 4.973 -18.464 1.00 95.25 94 ASN A C 1
ATOM 725 O O . ASN A 1 94 ? 13.699 5.685 -19.404 1.00 95.25 94 ASN A O 1
ATOM 729 N N . SER A 1 95 ? 14.367 5.496 -17.280 1.00 93.25 95 SER A N 1
ATOM 730 C CA . SER A 1 95 ? 14.435 6.940 -17.024 1.00 93.25 95 SER A CA 1
ATOM 731 C C . SER A 1 95 ? 15.899 7.375 -17.043 1.00 93.25 95 SER A C 1
ATOM 733 O O . SER A 1 95 ? 16.536 7.151 -16.027 1.00 93.25 95 SER A O 1
ATOM 735 N N . PRO A 1 96 ? 16.481 7.941 -18.118 1.00 92.56 96 PRO A N 1
ATOM 736 C CA . PRO A 1 96 ? 17.921 8.265 -18.222 1.00 92.56 96 PRO A CA 1
ATOM 737 C C . PRO A 1 96 ? 18.377 9.418 -17.304 1.00 92.56 96 PRO A C 1
ATOM 739 O O . PRO A 1 96 ? 17.545 10.097 -16.718 1.00 92.56 96 PRO A O 1
ATOM 742 N N . GLU A 1 97 ? 19.690 9.663 -17.174 1.00 88.81 97 GLU A N 1
ATOM 743 C CA . GLU A 1 97 ? 20.269 10.662 -16.240 1.00 88.81 97 GLU A CA 1
ATOM 744 C C . GLU A 1 97 ? 19.743 12.093 -16.430 1.00 88.81 97 GLU A C 1
ATOM 746 O O . GLU A 1 97 ? 19.574 12.827 -15.462 1.00 88.81 97 GLU A O 1
ATOM 751 N N . ASN A 1 98 ? 19.431 12.480 -17.665 1.00 90.38 98 ASN A N 1
ATOM 752 C CA . ASN A 1 98 ? 18.865 13.786 -18.001 1.00 90.38 98 ASN A CA 1
ATOM 753 C C . ASN A 1 98 ? 17.331 13.845 -17.871 1.00 90.38 98 ASN A C 1
ATOM 755 O O . ASN A 1 98 ? 16.716 14.816 -18.312 1.00 90.38 98 ASN A O 1
ATOM 759 N N . HIS A 1 99 ? 16.698 12.808 -17.318 1.00 90.12 99 HIS A N 1
ATOM 760 C CA . HIS A 1 99 ? 15.254 12.766 -17.147 1.00 90.12 99 HIS A CA 1
ATOM 761 C C . HIS A 1 99 ? 14.812 13.739 -16.037 1.00 90.12 99 HIS A C 1
ATOM 763 O O . HIS A 1 99 ? 15.354 13.661 -14.933 1.00 90.12 99 HIS A O 1
ATOM 769 N N . PRO A 1 100 ? 13.793 14.594 -16.262 1.00 87.62 100 PRO A N 1
ATOM 770 C CA . PRO A 1 100 ? 13.342 15.585 -15.279 1.00 87.62 100 PRO A CA 1
ATOM 771 C C . PRO A 1 100 ? 13.049 15.006 -13.892 1.00 87.62 100 PRO A C 1
ATOM 773 O O . PRO A 1 100 ? 13.478 15.576 -12.901 1.00 87.62 100 PRO A O 1
ATOM 776 N N . ALA A 1 101 ? 12.446 13.813 -13.821 1.00 84.50 101 ALA A N 1
ATOM 777 C CA . ALA A 1 101 ? 12.143 13.143 -12.549 1.00 84.50 101 ALA A CA 1
ATOM 778 C C . ALA A 1 101 ? 13.369 12.827 -11.662 1.00 84.50 101 ALA A C 1
ATOM 780 O O . ALA A 1 101 ? 13.192 12.510 -10.492 1.00 84.50 101 ALA A O 1
ATOM 781 N N . ARG A 1 102 ? 14.600 12.897 -12.194 1.00 89.25 102 ARG A N 1
ATOM 782 C CA . ARG A 1 102 ? 15.845 12.754 -11.417 1.00 89.25 102 ARG A CA 1
ATOM 783 C C . ARG A 1 102 ? 16.329 14.078 -10.813 1.00 89.25 102 ARG A C 1
ATOM 785 O O . ARG A 1 102 ? 17.373 14.129 -10.173 1.00 89.25 102 ARG A O 1
ATOM 792 N N . SER A 1 103 ? 15.618 15.176 -11.053 1.00 87.75 103 SER A N 1
ATOM 793 C CA . SER A 1 103 ? 15.980 16.490 -10.534 1.00 87.75 103 SER A CA 1
ATOM 794 C C . SER A 1 103 ? 15.967 16.502 -9.004 1.00 87.75 103 SER A C 1
ATOM 796 O O . SER A 1 103 ? 15.075 15.936 -8.370 1.00 87.75 103 SER A O 1
ATOM 798 N N . MET A 1 104 ? 16.906 17.240 -8.400 1.00 81.12 104 MET A N 1
ATOM 799 C CA . MET A 1 104 ? 16.882 17.544 -6.959 1.00 81.12 104 MET A CA 1
ATOM 800 C C . MET A 1 104 ? 15.641 18.351 -6.543 1.00 81.12 104 MET A C 1
ATOM 802 O O . MET A 1 104 ? 15.351 18.450 -5.356 1.00 81.12 104 MET A O 1
ATOM 806 N N . GLN A 1 105 ? 14.925 18.942 -7.505 1.00 78.50 105 GLN A N 1
ATOM 807 C CA . GLN A 1 105 ? 13.649 19.615 -7.256 1.00 78.50 105 GLN A CA 1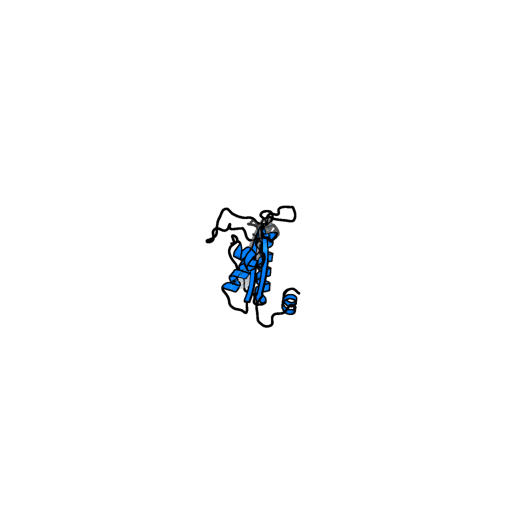
ATOM 808 C C . GLN A 1 105 ? 12.488 18.635 -7.052 1.00 78.50 105 GLN A C 1
ATOM 810 O O . GLN A 1 105 ? 11.497 19.045 -6.470 1.00 78.50 105 GLN A O 1
ATOM 815 N N . ASP A 1 106 ? 12.632 17.371 -7.473 1.00 84.75 106 ASP A N 1
ATOM 816 C CA . ASP A 1 106 ? 11.562 16.362 -7.436 1.00 84.75 106 ASP A CA 1
ATOM 817 C C . ASP A 1 106 ? 11.896 15.173 -6.512 1.00 84.75 106 ASP A C 1
ATOM 819 O O . ASP A 1 106 ? 10.998 14.503 -5.994 1.00 84.75 106 ASP A O 1
ATOM 823 N N . THR A 1 107 ? 13.189 14.908 -6.279 1.00 92.50 107 THR A N 1
ATOM 824 C CA . THR A 1 107 ? 13.689 13.720 -5.566 1.00 92.50 107 THR A CA 1
ATOM 825 C C . THR A 1 107 ? 14.522 14.081 -4.336 1.00 92.50 107 THR A C 1
ATOM 827 O O . THR A 1 107 ? 15.464 14.870 -4.409 1.00 92.50 107 THR A O 1
ATOM 830 N N . PHE A 1 108 ? 14.234 13.430 -3.204 1.00 96.00 108 PHE A N 1
ATOM 831 C CA . PHE A 1 108 ? 15.062 13.526 -2.001 1.00 96.00 108 PHE A CA 1
ATOM 832 C C . PHE A 1 108 ? 16.308 12.645 -2.116 1.00 96.00 108 PHE A C 1
ATOM 834 O O . PHE A 1 108 ? 16.245 11.431 -1.909 1.00 96.00 108 PHE A O 1
ATOM 841 N N . TYR A 1 109 ? 17.449 13.270 -2.384 1.00 95.50 109 TYR A N 1
ATOM 842 C CA . TYR A 1 109 ? 18.761 12.643 -2.249 1.00 95.50 109 TYR A CA 1
ATOM 843 C C . TYR A 1 109 ? 19.231 12.690 -0.793 1.00 95.50 109 TYR A C 1
ATOM 845 O O . TYR A 1 109 ? 18.980 13.665 -0.082 1.00 95.50 109 TYR A O 1
ATOM 853 N N . ILE A 1 110 ? 19.901 11.631 -0.344 1.00 94.50 110 ILE A N 1
ATOM 854 C CA . ILE A 1 110 ? 20.423 11.529 1.023 1.00 94.50 110 ILE A CA 1
ATOM 855 C C . ILE A 1 110 ? 21.950 11.564 1.027 1.00 94.50 110 ILE A C 1
ATOM 857 O O . ILE A 1 110 ? 22.600 11.208 0.043 1.00 94.50 110 ILE A O 1
ATOM 861 N N . ASP A 1 111 ? 22.528 11.952 2.165 1.00 94.12 111 ASP A N 1
ATOM 862 C CA . ASP A 1 111 ? 23.975 11.900 2.383 1.00 94.12 111 ASP A CA 1
ATOM 863 C C . ASP A 1 111 ? 24.430 10.455 2.647 1.00 94.12 111 ASP A C 1
ATOM 865 O O . ASP A 1 111 ? 24.680 10.019 3.770 1.00 94.12 111 ASP A O 1
ATOM 869 N N . GLY A 1 112 ? 24.433 9.669 1.576 1.00 94.44 112 GLY A N 1
ATOM 870 C CA . GLY A 1 112 ? 24.841 8.276 1.534 1.00 94.44 112 GLY A CA 1
ATOM 871 C C . GLY A 1 112 ? 25.169 7.897 0.099 1.00 94.44 112 GLY A C 1
ATOM 872 O O . GLY A 1 112 ? 24.600 8.452 -0.842 1.00 94.44 112 GLY A O 1
ATOM 873 N N . LYS A 1 113 ? 26.108 6.969 -0.081 1.00 95.94 113 LYS A N 1
ATOM 874 C CA . LYS A 1 113 ? 26.530 6.509 -1.405 1.00 95.94 113 LYS A CA 1
ATOM 875 C C . LYS A 1 113 ? 26.361 5.006 -1.539 1.00 95.94 113 LYS A C 1
ATOM 877 O O . LYS A 1 113 ? 26.543 4.275 -0.567 1.00 95.94 113 LYS A O 1
ATOM 882 N N . ASP A 1 114 ? 26.020 4.559 -2.739 1.00 93.88 114 ASP A N 1
ATOM 883 C CA . ASP A 1 114 ? 26.052 3.144 -3.082 1.00 93.88 114 ASP A CA 1
ATOM 884 C C . ASP A 1 114 ? 27.492 2.642 -3.302 1.00 93.88 114 ASP A C 1
ATOM 886 O O . ASP A 1 114 ? 28.475 3.375 -3.155 1.00 93.88 114 ASP A O 1
ATOM 890 N N . THR A 1 115 ? 27.622 1.362 -3.653 1.00 92.38 115 THR A N 1
ATOM 891 C CA . THR A 1 115 ? 28.915 0.708 -3.905 1.00 92.38 115 THR A CA 1
ATOM 892 C C . THR A 1 115 ? 29.684 1.292 -5.091 1.00 92.38 115 THR A C 1
ATOM 894 O O . THR A 1 115 ? 30.886 1.068 -5.195 1.00 92.38 115 THR A O 1
ATOM 897 N N . GLU A 1 116 ? 29.015 2.031 -5.976 1.00 91.19 116 GLU A N 1
ATOM 898 C CA . GLU A 1 116 ? 29.605 2.694 -7.144 1.00 91.19 116 GLU A CA 1
ATOM 899 C C . GLU A 1 116 ? 29.904 4.179 -6.870 1.00 91.19 116 GLU A C 1
ATOM 901 O O . GLU A 1 116 ? 30.398 4.896 -7.740 1.00 91.19 116 GLU A O 1
ATOM 906 N N . GLY A 1 117 ? 29.637 4.658 -5.651 1.00 92.69 117 GLY A N 1
ATOM 907 C CA . GLY A 1 117 ? 29.862 6.041 -5.247 1.00 92.69 117 GLY A CA 1
ATOM 908 C C . GLY A 1 117 ? 28.760 7.016 -5.678 1.00 92.69 117 GLY A C 1
ATOM 909 O O . GLY A 1 117 ? 28.949 8.227 -5.511 1.00 92.69 117 GLY A O 1
ATOM 910 N N . LYS A 1 118 ? 27.622 6.531 -6.197 1.00 91.62 118 LYS A N 1
ATOM 911 C CA . LYS A 1 118 ? 26.458 7.363 -6.542 1.00 91.62 118 LYS A CA 1
ATOM 912 C C . LYS A 1 118 ? 25.631 7.669 -5.299 1.00 91.62 118 LYS A C 1
ATOM 914 O O . LYS A 1 118 ? 25.551 6.846 -4.392 1.00 91.62 118 LYS A O 1
ATOM 919 N N . GLN A 1 119 ? 25.021 8.854 -5.247 1.00 94.62 119 GLN A N 1
ATOM 920 C CA . GLN A 1 119 ? 24.160 9.236 -4.125 1.00 94.62 119 GLN A CA 1
ATOM 921 C C . GLN A 1 119 ? 22.927 8.330 -4.040 1.00 94.62 119 GLN A C 1
ATOM 923 O O . GLN A 1 119 ? 22.317 7.987 -5.054 1.00 94.62 119 GLN A O 1
ATOM 928 N N . LEU A 1 120 ? 22.564 7.968 -2.814 1.00 97.25 120 LEU A N 1
ATOM 929 C CA . LEU A 1 120 ? 21.313 7.287 -2.507 1.00 97.25 120 LEU A CA 1
ATOM 930 C C . LEU A 1 120 ? 20.155 8.293 -2.467 1.00 97.25 120 LEU A C 1
ATOM 932 O O . LEU A 1 120 ? 20.358 9.495 -2.280 1.00 97.25 120 LEU A O 1
ATOM 936 N N . LEU A 1 121 ? 18.931 7.792 -2.606 1.00 97.44 121 LEU A N 1
ATOM 937 C CA . LEU A 1 121 ? 17.715 8.606 -2.589 1.00 97.44 121 LEU A CA 1
ATOM 938 C C . LEU A 1 121 ? 16.559 7.897 -1.881 1.00 97.44 121 LEU A C 1
ATOM 940 O O . LEU A 1 121 ? 16.554 6.675 -1.753 1.00 97.44 121 LEU A O 1
ATOM 944 N N . LEU A 1 122 ? 15.562 8.659 -1.438 1.00 98.06 122 LEU A N 1
ATOM 945 C CA . LEU A 1 122 ? 14.276 8.101 -1.022 1.00 98.06 122 LEU A CA 1
ATOM 946 C C . LEU A 1 122 ? 13.428 7.803 -2.258 1.00 98.06 122 LEU A C 1
ATOM 948 O O . LEU A 1 122 ? 13.229 8.684 -3.093 1.00 98.06 122 LEU A O 1
ATOM 952 N N . ARG A 1 123 ? 12.915 6.574 -2.377 1.00 97.44 123 ARG A N 1
ATOM 953 C CA . ARG A 1 123 ? 12.186 6.126 -3.571 1.00 97.44 123 ARG A CA 1
ATOM 954 C C . ARG A 1 123 ? 10.986 7.022 -3.893 1.00 97.44 123 ARG A C 1
ATOM 956 O O . ARG A 1 123 ? 10.162 7.333 -3.028 1.00 97.44 123 ARG A O 1
ATOM 963 N N . THR A 1 124 ? 10.855 7.375 -5.166 1.00 96.56 124 THR A N 1
ATOM 964 C CA . THR A 1 124 ? 9.807 8.276 -5.684 1.00 96.56 124 THR A CA 1
ATOM 965 C C . THR A 1 124 ? 8.513 7.557 -6.057 1.00 96.56 124 THR A C 1
ATOM 967 O O . THR A 1 124 ? 7.479 8.195 -6.285 1.00 96.56 124 THR A O 1
ATOM 970 N N . HIS A 1 125 ? 8.598 6.232 -6.152 1.00 96.81 125 HIS A N 1
ATOM 971 C CA . HIS A 1 125 ? 7.540 5.302 -6.522 1.00 96.81 125 HIS A CA 1
ATOM 972 C C . HIS A 1 125 ? 7.895 3.881 -6.043 1.00 96.81 125 HIS A C 1
ATOM 974 O O . HIS A 1 125 ? 9.023 3.658 -5.589 1.00 96.81 125 HIS A O 1
ATOM 980 N N . THR A 1 126 ? 6.976 2.914 -6.118 1.00 97.94 126 THR A N 1
ATOM 981 C CA . THR A 1 126 ? 7.247 1.528 -5.671 1.00 97.94 126 THR A CA 1
ATOM 982 C C . THR A 1 126 ? 7.774 0.610 -6.779 1.00 97.94 126 THR A C 1
ATOM 984 O O . THR A 1 126 ? 8.187 -0.517 -6.496 1.00 97.94 126 THR A O 1
ATOM 987 N N . SER A 1 127 ? 7.947 1.128 -8.000 1.00 97.50 127 SER A N 1
ATOM 988 C CA . SER A 1 127 ? 8.603 0.455 -9.129 1.00 97.50 127 SER A CA 1
ATOM 989 C C . SER A 1 127 ? 9.975 -0.186 -8.850 1.00 97.50 127 SER A C 1
ATOM 991 O O . SER A 1 127 ? 10.255 -1.219 -9.465 1.00 97.50 127 SER A O 1
ATOM 993 N N . PRO A 1 128 ? 10.849 0.322 -7.945 1.00 97.94 128 PRO A N 1
ATOM 994 C CA . PRO A 1 128 ? 12.108 -0.354 -7.628 1.00 97.94 128 PRO A CA 1
ATOM 995 C C . PRO A 1 128 ? 11.879 -1.792 -7.157 1.00 97.94 128 PRO A C 1
ATOM 997 O O . PRO A 1 128 ? 12.653 -2.696 -7.483 1.00 97.94 128 PRO A O 1
ATOM 1000 N N . MET A 1 129 ? 10.768 -2.035 -6.455 1.00 97.62 129 MET A N 1
ATOM 1001 C CA . MET A 1 129 ? 10.397 -3.376 -6.023 1.00 97.62 129 MET A CA 1
ATOM 1002 C C . MET A 1 129 ? 9.980 -4.280 -7.172 1.00 97.62 129 MET A C 1
ATOM 1004 O O . MET A 1 129 ? 10.282 -5.468 -7.121 1.00 97.62 129 MET A O 1
ATOM 1008 N N . GLN A 1 130 ? 9.381 -3.742 -8.233 1.00 97.38 130 GLN A N 1
ATOM 1009 C CA . GLN A 1 130 ? 9.080 -4.507 -9.442 1.00 97.38 130 GLN A CA 1
ATOM 1010 C C . GLN A 1 130 ? 10.371 -5.011 -10.105 1.00 97.38 130 GLN A C 1
ATOM 1012 O O . GLN A 1 130 ? 10.484 -6.195 -10.419 1.00 97.38 130 GLN A O 1
ATOM 1017 N N . VAL A 1 131 ? 11.384 -4.140 -10.230 1.00 97.06 131 VAL A N 1
ATOM 1018 C CA . VAL A 1 131 ? 12.714 -4.500 -10.756 1.00 97.06 131 VAL A CA 1
ATOM 1019 C C . VAL A 1 131 ? 13.362 -5.574 -9.887 1.00 97.06 131 VAL A C 1
ATOM 1021 O O . VAL A 1 131 ? 13.832 -6.590 -10.398 1.00 97.06 131 VAL A O 1
ATOM 1024 N N . ARG A 1 132 ? 13.382 -5.380 -8.562 1.00 96.88 132 ARG A N 1
ATOM 1025 C CA . ARG A 1 132 ? 13.957 -6.353 -7.621 1.00 96.88 132 ARG A CA 1
ATOM 1026 C C . ARG A 1 132 ? 13.239 -7.696 -7.708 1.00 96.88 132 ARG A C 1
ATOM 1028 O O . ARG A 1 132 ? 13.897 -8.724 -7.844 1.00 96.88 132 ARG A O 1
ATOM 1035 N N . TYR A 1 133 ? 11.910 -7.691 -7.680 1.00 97.38 133 TYR A N 1
ATOM 1036 C CA . TYR A 1 133 ? 11.109 -8.908 -7.730 1.00 97.38 133 TYR A CA 1
ATOM 1037 C C . TYR A 1 133 ? 11.318 -9.660 -9.050 1.00 97.38 133 TYR A C 1
ATOM 1039 O O . TYR A 1 133 ? 11.559 -10.865 -9.025 1.00 97.38 133 TYR A O 1
ATOM 1047 N N . ALA A 1 134 ? 11.332 -8.960 -10.189 1.00 96.50 134 ALA A N 1
ATOM 1048 C CA . ALA A 1 134 ? 11.593 -9.560 -11.499 1.00 96.50 134 ALA A CA 1
ATOM 1049 C C . ALA A 1 134 ? 13.025 -10.097 -11.662 1.00 96.50 134 ALA A C 1
ATOM 1051 O O . ALA A 1 134 ? 13.254 -11.009 -12.449 1.00 96.50 134 ALA A O 1
ATOM 1052 N N . ARG A 1 135 ? 14.002 -9.573 -10.910 1.00 95.81 135 ARG A N 1
ATOM 1053 C CA . ARG A 1 135 ? 15.372 -10.117 -10.883 1.00 95.81 135 ARG A CA 1
ATOM 1054 C C . ARG A 1 135 ? 15.521 -11.352 -9.995 1.00 95.81 135 ARG A C 1
ATOM 1056 O O . ARG A 1 135 ? 16.466 -12.112 -10.190 1.00 95.81 135 ARG A O 1
ATOM 1063 N N . MET A 1 136 ? 14.638 -11.529 -9.015 1.00 95.81 136 MET A N 1
ATOM 1064 C CA . MET A 1 136 ? 14.675 -12.646 -8.062 1.00 95.81 136 MET A CA 1
ATOM 1065 C C . MET A 1 136 ? 13.752 -13.806 -8.455 1.00 95.81 136 MET A C 1
ATOM 1067 O O . MET A 1 136 ? 13.914 -14.907 -7.937 1.00 95.81 136 MET A O 1
ATOM 1071 N N . ASN A 1 137 ? 12.815 -13.579 -9.377 1.00 96.88 137 ASN A N 1
ATOM 1072 C CA . ASN A 1 137 ? 11.802 -14.549 -9.786 1.00 96.88 137 ASN A CA 1
ATOM 1073 C C . ASN A 1 137 ? 11.804 -14.736 -11.306 1.00 96.88 137 ASN A C 1
ATOM 1075 O O . ASN A 1 137 ? 12.200 -13.846 -12.055 1.00 96.88 137 ASN A O 1
ATOM 1079 N N . LYS A 1 138 ? 11.347 -15.900 -11.776 1.00 95.56 138 LYS A N 1
ATOM 1080 C CA . LYS A 1 138 ? 11.145 -16.167 -13.208 1.00 95.56 138 LYS A CA 1
ATOM 1081 C C . LYS A 1 138 ? 9.665 -15.992 -13.566 1.00 95.56 138 LYS A C 1
ATOM 1083 O O . LYS A 1 138 ? 8.828 -16.300 -12.721 1.00 95.56 138 LYS A O 1
ATOM 1088 N N . PRO A 1 139 ? 9.330 -15.549 -14.793 1.00 95.44 139 PRO A N 1
ATOM 1089 C CA . PRO A 1 139 ? 7.951 -15.561 -15.272 1.00 95.44 139 PRO A CA 1
ATOM 1090 C C . PRO A 1 139 ? 7.301 -16.959 -15.173 1.00 95.44 139 PRO A C 1
ATOM 1092 O O . PRO A 1 139 ? 8.011 -17.957 -15.327 1.00 95.44 139 PRO A O 1
ATOM 1095 N N . PRO A 1 140 ? 5.972 -17.044 -14.963 1.00 96.12 140 PRO A N 1
ATOM 1096 C CA . PRO A 1 140 ? 5.045 -15.922 -14.818 1.00 96.12 140 PRO A CA 1
ATOM 1097 C C . PRO A 1 140 ? 5.164 -15.221 -13.452 1.00 96.12 140 PRO A C 1
ATOM 1099 O O . PRO A 1 140 ? 5.233 -15.863 -12.411 1.00 96.12 140 PRO A O 1
ATOM 1102 N N . ILE A 1 141 ? 5.163 -13.889 -13.469 1.00 97.44 141 ILE A N 1
ATOM 1103 C CA . ILE A 1 141 ? 5.183 -13.016 -12.292 1.00 97.44 141 ILE A CA 1
ATOM 1104 C C . ILE A 1 141 ? 3.837 -12.302 -12.209 1.00 97.44 141 ILE A C 1
ATOM 1106 O O . ILE A 1 141 ? 3.423 -11.676 -13.181 1.00 97.44 141 ILE A O 1
ATOM 1110 N N . LYS A 1 142 ? 3.194 -12.350 -11.042 1.00 96.88 142 LYS A N 1
ATOM 1111 C CA . LYS A 1 142 ? 2.061 -11.501 -10.655 1.00 96.88 142 LYS A CA 1
ATOM 1112 C C . LYS A 1 142 ? 2.327 -10.978 -9.257 1.00 96.88 142 LYS A C 1
ATOM 1114 O O . LYS A 1 142 ? 2.301 -11.749 -8.305 1.00 96.88 142 LYS A O 1
ATOM 1119 N N . VAL A 1 143 ? 2.595 -9.689 -9.123 1.00 98.06 143 VAL A N 1
ATOM 1120 C CA . VAL A 1 143 ? 2.975 -9.110 -7.834 1.00 98.06 143 VAL A CA 1
ATOM 1121 C C . VAL A 1 143 ? 2.473 -7.683 -7.706 1.00 98.06 143 VAL A C 1
ATOM 1123 O O . VAL A 1 143 ? 2.502 -6.927 -8.673 1.00 98.06 143 VAL A O 1
ATOM 1126 N N . ILE A 1 144 ? 2.018 -7.310 -6.514 1.00 98.12 144 ILE A N 1
ATOM 1127 C CA . ILE A 1 144 ? 1.845 -5.914 -6.122 1.00 98.12 144 ILE A CA 1
ATOM 1128 C C . ILE A 1 144 ? 2.947 -5.494 -5.151 1.00 98.12 144 ILE A C 1
ATOM 1130 O O . ILE A 1 144 ? 3.405 -6.286 -4.331 1.00 98.12 144 ILE A O 1
ATOM 1134 N N . ALA A 1 145 ? 3.359 -4.237 -5.230 1.00 97.94 145 ALA A N 1
ATOM 1135 C CA . ALA A 1 145 ? 4.346 -3.621 -4.359 1.00 97.94 145 ALA A CA 1
ATOM 1136 C C . ALA A 1 145 ? 3.722 -2.395 -3.680 1.00 97.94 145 ALA A C 1
ATOM 1138 O O . ALA A 1 145 ? 3.799 -1.281 -4.216 1.00 97.94 145 ALA A O 1
ATOM 1139 N N . PRO A 1 146 ? 3.042 -2.580 -2.539 1.00 97.62 146 PRO A N 1
ATOM 1140 C CA . PRO A 1 146 ? 2.568 -1.467 -1.745 1.00 97.62 146 PRO A CA 1
ATOM 1141 C C . PRO A 1 146 ? 3.724 -0.877 -0.919 1.00 97.62 146 PRO A C 1
ATOM 1143 O O . PRO A 1 146 ? 4.591 -1.594 -0.425 1.00 97.62 146 PRO A O 1
ATOM 1146 N N . GLY A 1 147 ? 3.784 0.447 -0.792 1.00 97.00 147 GLY A N 1
ATOM 1147 C CA . GLY A 1 147 ? 4.951 1.108 -0.211 1.00 97.00 147 GLY A CA 1
ATOM 1148 C C . GLY A 1 147 ? 4.751 2.582 0.110 1.00 97.00 147 GLY A C 1
ATOM 1149 O O . GLY A 1 147 ? 3.980 3.278 -0.547 1.00 97.00 147 GLY A O 1
ATOM 1150 N N . ARG A 1 148 ? 5.500 3.082 1.100 1.00 97.62 148 ARG A N 1
ATOM 1151 C CA . ARG A 1 148 ? 5.732 4.526 1.268 1.00 97.62 148 ARG A CA 1
ATOM 1152 C C . ARG A 1 148 ? 6.619 5.061 0.149 1.00 97.62 148 ARG A C 1
ATOM 1154 O O . ARG A 1 148 ? 7.579 4.389 -0.228 1.00 97.62 148 ARG A O 1
ATOM 1161 N N . THR A 1 149 ? 6.320 6.253 -0.343 1.00 97.06 149 THR A N 1
ATOM 1162 C CA . THR A 1 149 ? 7.047 6.940 -1.416 1.00 97.06 149 THR A CA 1
ATOM 1163 C C . THR A 1 149 ? 7.209 8.410 -1.072 1.00 97.06 149 THR A C 1
ATOM 1165 O O . THR A 1 149 ? 6.402 8.969 -0.323 1.00 97.06 149 THR A O 1
ATOM 1168 N N . TYR A 1 150 ? 8.247 9.027 -1.626 1.00 97.38 150 TYR A N 1
ATOM 1169 C CA . TYR A 1 150 ? 8.703 10.346 -1.212 1.00 97.38 150 TYR A CA 1
ATOM 1170 C C . TYR A 1 150 ? 8.878 11.276 -2.410 1.00 97.38 150 TYR A C 1
ATOM 1172 O O . TYR A 1 150 ? 9.435 10.869 -3.428 1.00 97.38 150 TYR A O 1
ATOM 1180 N N . ARG A 1 151 ? 8.404 12.520 -2.297 1.00 94.62 151 ARG A N 1
ATOM 1181 C CA . ARG A 1 151 ? 8.548 13.564 -3.327 1.00 94.62 151 ARG A CA 1
ATOM 1182 C C . ARG A 1 151 ? 8.753 14.925 -2.689 1.00 94.62 151 ARG A C 1
ATOM 1184 O O . ARG A 1 151 ? 8.230 15.178 -1.607 1.00 94.62 151 ARG A O 1
ATOM 1191 N N . VAL A 1 152 ? 9.487 15.800 -3.364 1.00 89.88 152 VAL A N 1
ATOM 1192 C CA . VAL A 1 152 ? 9.815 17.150 -2.876 1.00 89.88 152 VAL A CA 1
ATOM 1193 C C . VAL A 1 152 ? 8.643 18.121 -3.123 1.00 89.88 152 VAL A C 1
ATOM 1195 O O . VAL A 1 152 ? 8.817 19.228 -3.606 1.00 89.88 152 VAL A O 1
ATOM 1198 N N . ASP A 1 153 ? 7.431 17.713 -2.741 1.00 84.75 153 ASP A N 1
ATOM 1199 C CA . ASP A 1 153 ? 6.200 18.498 -2.864 1.00 84.75 153 ASP A CA 1
ATOM 1200 C C . ASP A 1 153 ? 5.481 18.545 -1.512 1.00 84.75 153 ASP A C 1
ATOM 1202 O O . ASP A 1 153 ? 5.313 17.520 -0.846 1.00 84.75 153 ASP A O 1
ATOM 1206 N N . SER A 1 154 ? 5.049 19.732 -1.086 1.00 84.69 154 SER A N 1
ATOM 1207 C CA . SER A 1 154 ? 4.304 19.905 0.165 1.00 84.69 154 SER A CA 1
ATOM 1208 C C . SER A 1 154 ? 3.323 21.069 0.058 1.00 84.69 154 SER A C 1
ATOM 1210 O O . SER A 1 154 ? 3.723 22.234 0.055 1.00 84.69 154 SER A O 1
ATOM 1212 N N . ASP A 1 155 ? 2.033 20.749 -0.027 1.00 88.56 155 ASP A N 1
ATOM 1213 C CA . ASP A 1 155 ? 0.923 21.703 -0.001 1.00 88.56 155 ASP A CA 1
ATOM 1214 C C . ASP A 1 155 ? -0.356 21.041 0.560 1.00 88.56 155 ASP A C 1
ATOM 1216 O O . ASP A 1 155 ? -0.308 19.978 1.174 1.00 88.56 155 ASP A O 1
ATOM 1220 N N . ALA A 1 156 ? -1.525 21.666 0.397 1.00 82.56 156 ALA A N 1
ATOM 1221 C CA . ALA A 1 156 ? -2.788 21.133 0.920 1.00 82.56 156 ALA A CA 1
ATOM 1222 C C . ALA A 1 156 ? -3.207 19.774 0.313 1.00 82.56 156 ALA A C 1
ATOM 1224 O O . ALA A 1 156 ? -3.998 19.049 0.916 1.00 82.56 156 ALA A O 1
ATOM 1225 N N . THR A 1 157 ? -2.709 19.444 -0.878 1.00 87.44 157 THR A N 1
ATOM 1226 C CA . THR A 1 157 ? -3.012 18.222 -1.639 1.00 87.44 157 THR A CA 1
ATOM 1227 C C . THR A 1 157 ? -1.809 17.293 -1.802 1.00 87.44 157 THR A C 1
ATOM 1229 O O . THR A 1 157 ? -1.991 16.119 -2.123 1.00 87.44 157 THR A O 1
ATOM 1232 N N . HIS A 1 158 ? -0.600 17.786 -1.535 1.00 90.94 158 HIS A N 1
ATOM 1233 C CA . HIS A 1 158 ? 0.650 17.053 -1.673 1.00 90.94 158 HIS A CA 1
ATOM 1234 C C . HIS A 1 158 ? 1.321 16.874 -0.314 1.00 90.94 158 HIS A C 1
ATOM 1236 O O . HIS A 1 158 ? 1.601 17.836 0.396 1.00 90.94 158 HIS A O 1
ATOM 1242 N N . SER A 1 159 ? 1.600 15.619 0.034 1.00 91.44 159 SER A N 1
ATOM 1243 C CA . SER A 1 159 ? 2.423 15.272 1.188 1.00 91.44 159 SER A CA 1
ATOM 1244 C C . SER A 1 159 ? 3.783 14.782 0.694 1.00 91.44 159 SER A C 1
ATOM 1246 O O . SER A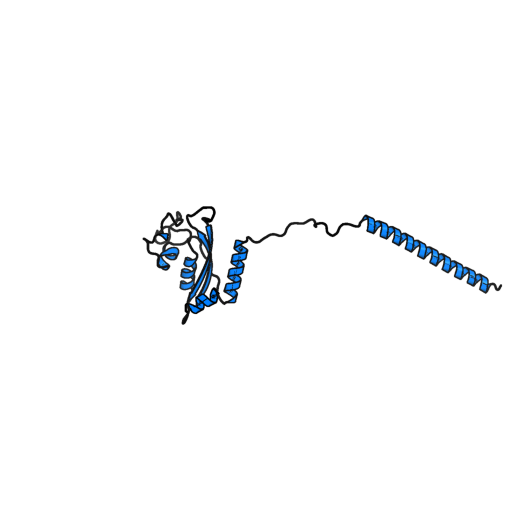 1 159 ? 3.807 13.921 -0.193 1.00 91.44 159 SER A O 1
ATOM 1248 N N . PRO A 1 160 ? 4.900 15.216 1.306 1.00 94.38 160 PRO A N 1
ATOM 1249 C CA . PRO A 1 160 ? 6.233 14.787 0.891 1.00 94.38 160 PRO A CA 1
ATOM 1250 C C . PRO A 1 160 ? 6.473 13.291 1.122 1.00 94.38 160 PRO A C 1
ATOM 1252 O O . PRO A 1 160 ? 7.395 12.714 0.551 1.00 94.38 160 PRO A O 1
ATOM 1255 N N . MET A 1 161 ? 5.629 12.654 1.941 1.00 96.44 161 MET A N 1
ATOM 1256 C CA . MET A 1 161 ? 5.518 11.206 2.075 1.00 96.44 161 MET A CA 1
ATOM 1257 C C . MET A 1 161 ? 4.065 10.780 1.860 1.00 96.44 161 MET A C 1
ATOM 1259 O O . MET A 1 161 ? 3.154 11.246 2.550 1.00 96.44 161 MET A O 1
ATOM 1263 N N . PHE A 1 162 ? 3.848 9.834 0.958 1.00 96.00 162 PHE A N 1
ATOM 1264 C CA . PHE A 1 162 ? 2.545 9.226 0.703 1.00 96.00 162 PHE A CA 1
ATOM 1265 C C . PHE A 1 162 ? 2.708 7.726 0.440 1.00 96.00 162 PHE A C 1
ATOM 1267 O O . PHE A 1 162 ? 3.795 7.178 0.606 1.00 96.00 162 PHE A O 1
ATOM 1274 N N . HIS A 1 163 ? 1.610 7.037 0.138 1.00 96.94 163 HIS A N 1
ATOM 1275 C CA . HIS A 1 163 ? 1.611 5.590 -0.064 1.00 96.94 163 HIS A CA 1
ATOM 1276 C C . HIS A 1 163 ? 1.159 5.297 -1.492 1.00 96.94 163 HIS A C 1
ATOM 1278 O O . HIS A 1 163 ? 0.176 5.875 -1.958 1.00 96.94 163 HIS A O 1
ATOM 1284 N N . GLN A 1 164 ? 1.861 4.395 -2.166 1.00 96.88 164 GLN A N 1
ATOM 1285 C CA . GLN A 1 164 ? 1.494 3.882 -3.479 1.00 96.88 164 GLN A CA 1
ATOM 1286 C C . GLN A 1 164 ? 1.339 2.370 -3.418 1.00 96.88 164 GLN A C 1
ATOM 1288 O O . GLN A 1 164 ? 1.957 1.701 -2.591 1.00 96.88 164 GLN A O 1
ATOM 1293 N N . VAL A 1 165 ? 0.505 1.843 -4.308 1.00 97.25 165 VAL A N 1
ATOM 1294 C CA . VAL A 1 165 ? 0.447 0.417 -4.609 1.00 97.25 165 VAL A CA 1
ATOM 1295 C C . VAL A 1 165 ? 0.577 0.281 -6.109 1.00 97.25 165 VAL A C 1
ATOM 1297 O O . VAL A 1 165 ? -0.251 0.802 -6.854 1.00 97.25 165 VAL A O 1
ATOM 1300 N N . GLU A 1 166 ? 1.622 -0.406 -6.543 1.00 97.62 166 GLU A N 1
ATOM 1301 C CA . GLU A 1 166 ? 1.858 -0.685 -7.953 1.00 97.62 166 GLU A CA 1
ATOM 1302 C C . GLU A 1 166 ? 1.799 -2.182 -8.212 1.00 97.62 166 GLU A C 1
ATOM 1304 O O . GLU A 1 166 ? 2.054 -2.973 -7.309 1.00 97.62 166 GLU A O 1
ATOM 1309 N N . GLY A 1 167 ? 1.458 -2.570 -9.438 1.00 96.38 167 GLY A N 1
ATOM 1310 C CA . GLY A 1 167 ? 1.347 -3.965 -9.848 1.00 96.38 167 GLY A CA 1
ATOM 1311 C C . GLY A 1 167 ? 2.238 -4.274 -11.044 1.00 96.38 167 GLY A C 1
ATOM 1312 O O . GLY A 1 167 ? 2.358 -3.464 -11.960 1.00 96.38 167 GLY A O 1
ATOM 1313 N N . LEU A 1 168 ? 2.815 -5.473 -11.046 1.00 97.19 168 LEU A N 1
ATOM 1314 C CA . LEU A 1 168 ? 3.562 -6.048 -12.154 1.00 97.19 168 LEU A CA 1
ATOM 1315 C C . LEU A 1 168 ? 2.969 -7.415 -12.504 1.00 97.19 168 LEU A C 1
ATOM 1317 O O . LEU A 1 168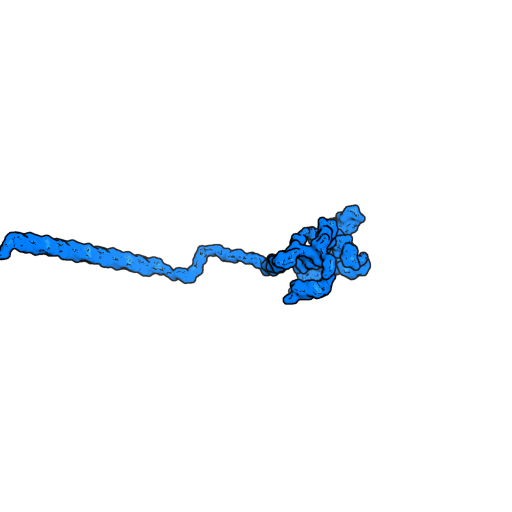 ? 2.892 -8.304 -11.655 1.00 97.19 168 LEU A O 1
ATOM 1321 N N . TRP A 1 169 ? 2.605 -7.594 -13.774 1.00 97.19 169 TRP A N 1
ATOM 1322 C CA . TRP A 1 169 ? 2.228 -8.890 -14.329 1.00 97.19 169 TRP A CA 1
ATOM 1323 C C . TRP A 1 169 ? 3.046 -9.168 -15.595 1.00 97.19 169 TRP A C 1
ATOM 1325 O O . TRP A 1 169 ? 2.875 -8.502 -16.612 1.00 97.19 169 TRP A O 1
ATOM 1335 N N . ILE A 1 170 ? 3.948 -10.151 -15.521 1.00 97.19 170 ILE A N 1
ATOM 1336 C CA . ILE A 1 170 ? 4.763 -10.636 -16.642 1.00 97.19 170 ILE A CA 1
ATOM 1337 C C . ILE A 1 170 ? 4.415 -12.102 -16.885 1.00 97.19 170 ILE A C 1
ATOM 1339 O O . ILE A 1 170 ? 4.663 -12.938 -16.022 1.00 97.19 170 ILE A O 1
ATOM 1343 N N . ALA A 1 171 ? 3.874 -12.436 -18.050 1.00 96.50 171 ALA A N 1
ATOM 1344 C CA . ALA A 1 171 ? 3.600 -13.812 -18.457 1.00 96.50 171 ALA A CA 1
ATOM 1345 C C . ALA A 1 171 ? 3.640 -13.932 -19.988 1.00 96.50 171 ALA A C 1
ATOM 1347 O O . ALA A 1 171 ? 3.643 -12.920 -20.689 1.00 96.50 171 ALA A O 1
ATOM 1348 N N . GLU A 1 172 ? 3.666 -15.164 -20.496 1.00 96.12 172 GLU A N 1
ATOM 1349 C CA . GLU A 1 172 ? 3.347 -15.426 -21.903 1.00 96.12 172 GLU A CA 1
ATOM 1350 C C . GLU A 1 172 ? 1.865 -15.099 -22.159 1.00 96.12 172 GLU A C 1
ATOM 1352 O O . GLU A 1 172 ? 1.039 -15.218 -21.253 1.00 96.12 172 GLU A O 1
ATOM 1357 N N . ASP A 1 173 ? 1.551 -14.632 -23.370 1.00 94.56 173 ASP A N 1
ATOM 1358 C CA . ASP A 1 173 ? 0.194 -14.286 -23.827 1.00 94.56 173 ASP A CA 1
ATOM 1359 C C . ASP A 1 173 ? -0.570 -13.249 -22.978 1.00 94.56 173 ASP A C 1
ATOM 1361 O O . ASP A 1 173 ? -1.794 -13.145 -23.067 1.00 94.56 173 ASP A O 1
ATOM 1365 N N . ILE A 1 174 ? 0.136 -12.428 -22.190 1.00 95.88 174 ILE A N 1
ATOM 1366 C CA . ILE A 1 174 ? -0.478 -11.313 -21.462 1.00 95.88 174 ILE A CA 1
ATOM 1367 C C . ILE A 1 174 ? -0.784 -10.138 -22.397 1.00 95.88 174 ILE A C 1
ATOM 1369 O O . ILE A 1 174 ? 0.046 -9.737 -23.217 1.00 95.88 174 ILE A O 1
ATOM 1373 N N . SER A 1 175 ? -1.971 -9.550 -22.262 1.00 96.56 175 SER A N 1
ATOM 1374 C CA . SER A 1 175 ? -2.446 -8.486 -23.143 1.00 96.56 175 SER A CA 1
ATOM 1375 C C . SER A 1 175 ? -3.040 -7.299 -22.383 1.00 96.56 175 SER A C 1
ATOM 1377 O O . SER A 1 175 ? -3.252 -7.312 -21.170 1.00 96.56 175 SER A O 1
ATOM 1379 N N . PHE A 1 176 ? -3.382 -6.244 -23.124 1.00 97.00 176 PHE A N 1
ATOM 1380 C CA . PHE A 1 176 ? -4.107 -5.105 -22.562 1.00 97.00 176 PHE A CA 1
ATOM 1381 C C . PHE A 1 176 ? -5.524 -5.475 -22.083 1.00 97.00 176 PHE A C 1
ATOM 1383 O O . PHE A 1 176 ? -6.080 -4.794 -21.220 1.00 97.00 176 PHE A O 1
ATOM 1390 N N . ALA A 1 177 ? -6.116 -6.549 -22.620 1.00 96.94 177 ALA A N 1
ATOM 1391 C CA . ALA A 1 177 ? -7.416 -7.031 -22.162 1.00 96.94 177 ALA A CA 1
ATOM 1392 C C . ALA A 1 177 ? -7.345 -7.526 -20.710 1.00 96.94 177 ALA A C 1
ATOM 1394 O O . ALA A 1 177 ? -8.256 -7.248 -19.934 1.00 96.94 177 ALA A O 1
ATOM 1395 N N . ASP A 1 178 ? -6.241 -8.170 -20.327 1.00 96.19 178 ASP A N 1
ATOM 1396 C CA . ASP A 1 178 ? -6.008 -8.646 -18.964 1.00 96.19 178 ASP A CA 1
ATOM 1397 C C . ASP A 1 178 ? -5.841 -7.484 -17.985 1.00 96.19 178 ASP A C 1
ATOM 1399 O O . ASP A 1 178 ? -6.459 -7.480 -16.922 1.00 96.19 178 ASP A O 1
ATOM 1403 N N . LEU A 1 179 ? -5.088 -6.446 -18.374 1.00 95.75 179 LEU A N 1
ATOM 1404 C CA . LEU A 1 179 ? -4.984 -5.213 -17.589 1.00 95.75 179 LEU A CA 1
ATOM 1405 C C . LEU A 1 179 ? -6.372 -4.611 -17.346 1.00 95.75 179 LEU A C 1
ATOM 1407 O O . LEU A 1 179 ? -6.734 -4.301 -16.214 1.00 95.75 179 LEU A O 1
ATOM 1411 N N . LYS A 1 180 ? -7.173 -4.485 -18.407 1.00 96.06 180 LYS A N 1
ATOM 1412 C CA . LYS A 1 180 ? -8.538 -3.969 -18.304 1.00 96.06 180 LYS A CA 1
ATOM 1413 C C . LYS A 1 180 ? -9.405 -4.836 -17.386 1.00 96.06 180 LYS A C 1
ATOM 1415 O O . LYS A 1 180 ? -10.160 -4.277 -16.603 1.00 96.06 180 LYS A O 1
ATOM 1420 N N . GLY A 1 181 ? -9.286 -6.161 -17.467 1.00 94.25 181 GLY A N 1
ATOM 1421 C CA . GLY A 1 181 ? -10.040 -7.099 -16.633 1.00 94.25 181 GLY A CA 1
ATOM 1422 C C . GLY A 1 181 ? -9.651 -7.087 -15.153 1.00 94.25 181 GLY A C 1
ATOM 1423 O O . GLY A 1 181 ? -10.453 -7.484 -14.319 1.00 94.25 181 GLY A O 1
ATOM 1424 N N . VAL A 1 182 ? -8.446 -6.627 -14.807 1.00 92.94 182 VAL A N 1
ATOM 1425 C CA . VAL A 1 182 ? -8.028 -6.456 -13.404 1.00 92.94 182 VAL A CA 1
ATOM 1426 C C . VAL A 1 182 ? -8.561 -5.148 -12.802 1.00 92.94 182 VAL A C 1
ATOM 1428 O O . VAL A 1 182 ? -8.830 -5.097 -11.604 1.00 92.94 182 VAL A O 1
ATOM 1431 N N . TYR A 1 183 ? -8.707 -4.089 -13.606 1.00 86.56 183 TYR A N 1
ATOM 1432 C CA . TYR A 1 183 ? -9.085 -2.748 -13.130 1.00 86.56 183 TYR A CA 1
ATOM 1433 C C . TYR A 1 183 ? -10.576 -2.387 -13.289 1.00 86.56 183 TYR A C 1
ATOM 1435 O O . TYR A 1 183 ? -10.986 -1.351 -12.760 1.00 86.56 183 TYR A O 1
ATOM 1443 N N . LEU A 1 184 ? -11.376 -3.192 -14.001 1.00 71.00 184 LEU A N 1
ATOM 1444 C CA . LEU A 1 184 ? -12.826 -3.008 -14.200 1.00 71.00 184 LEU A CA 1
ATOM 1445 C C . LEU A 1 184 ? -13.624 -4.175 -13.625 1.00 71.00 184 LEU A C 1
ATOM 1447 O O . LEU A 1 184 ? -14.681 -3.890 -13.019 1.00 71.00 184 LEU A O 1
#

Secondary structure (DSSP, 8-state):
--HHHHHHHHHHHHHHHHHHHHHHHHHHHHHHHHHHHHHS---TTSPPSSPPPP---HHHHHHHHHHHHHHHTT-EE----SEEEHHHHTGGGT--TT-GGGSTTTS-EEEEE-TTSPEEEE-SSSHHHHHHHHHHSPSSEEEEEEEEEE-S--SSS--SEEEEEEEEEE-TT--HHHHHHHH-